Protein AF-A0A919JRK1-F1 (afdb_monomer_lite)

Radius of gyration: 23.53 Å; chains: 1; bounding box: 60×39×66 Å

Structure (mmCIF, N/CA/C/O backbone):
data_AF-A0A919JRK1-F1
#
_entry.id   AF-A0A919JRK1-F1
#
loop_
_atom_site.group_PDB
_atom_site.id
_atom_site.type_symbol
_atom_site.label_atom_id
_atom_site.label_alt_id
_atom_site.label_comp_id
_atom_site.label_asym_id
_atom_site.label_entity_id
_atom_site.label_seq_id
_atom_site.pdbx_PDB_ins_code
_atom_site.Cartn_x
_atom_site.Cartn_y
_atom_site.Cartn_z
_atom_site.occupancy
_atom_site.B_iso_or_equiv
_atom_site.auth_seq_id
_atom_site.auth_comp_id
_atom_site.auth_asym_id
_atom_site.auth_atom_id
_atom_site.pdbx_PDB_model_num
ATOM 1 N N . MET A 1 1 ? -5.609 -8.665 28.225 1.00 32.38 1 MET A N 1
ATOM 2 C CA . MET A 1 1 ? -6.351 -8.400 26.974 1.00 32.38 1 MET A CA 1
ATOM 3 C C . MET A 1 1 ? -6.423 -6.902 26.777 1.00 32.38 1 MET A C 1
ATOM 5 O O . MET A 1 1 ? -7.024 -6.210 27.587 1.00 32.38 1 MET A O 1
ATOM 9 N N . THR A 1 2 ? -5.706 -6.388 25.789 1.00 46.66 2 THR A N 1
ATOM 10 C CA . THR A 1 2 ? -5.562 -4.954 25.545 1.00 46.66 2 THR A CA 1
ATOM 11 C C . THR A 1 2 ? -6.782 -4.437 24.779 1.00 46.66 2 THR A C 1
ATOM 13 O O . THR A 1 2 ? -6.995 -4.791 23.625 1.00 46.66 2 THR A O 1
ATOM 16 N N . LEU A 1 3 ? -7.596 -3.592 25.423 1.00 53.59 3 LEU A N 1
ATOM 17 C CA . LEU A 1 3 ? -8.677 -2.794 24.816 1.00 53.59 3 LEU A CA 1
ATOM 18 C C . LEU A 1 3 ? -8.093 -1.688 23.911 1.00 53.59 3 LEU A C 1
ATOM 20 O O . LEU A 1 3 ? -8.348 -0.501 24.095 1.00 53.59 3 LEU A O 1
ATOM 24 N N . ILE A 1 4 ? -7.241 -2.065 22.961 1.00 59.81 4 ILE A N 1
ATOM 25 C CA . ILE A 1 4 ? -6.559 -1.147 22.049 1.00 59.81 4 ILE A CA 1
ATOM 26 C C . ILE A 1 4 ? -7.052 -1.477 20.636 1.00 59.81 4 ILE A C 1
ATOM 28 O O . ILE A 1 4 ? -7.010 -2.629 20.209 1.00 59.81 4 ILE A O 1
ATOM 32 N N . GLY A 1 5 ? -7.579 -0.484 19.915 1.00 71.25 5 GLY A N 1
ATOM 33 C CA . GLY A 1 5 ? -8.061 -0.648 18.538 1.00 71.25 5 GLY A CA 1
ATOM 34 C C . GLY A 1 5 ? -9.578 -0.848 18.406 1.00 71.25 5 GLY A C 1
ATOM 35 O O . GLY A 1 5 ? -10.357 -0.094 18.983 1.00 71.25 5 GLY A O 1
ATOM 36 N N . VAL A 1 6 ? -10.009 -1.834 17.596 1.00 76.19 6 VAL A N 1
ATOM 37 C CA . VAL A 1 6 ? -11.436 -2.043 17.225 1.00 76.19 6 VAL A CA 1
ATOM 38 C C . VAL A 1 6 ? -12.357 -2.147 18.449 1.00 76.19 6 VAL A C 1
ATOM 40 O O . VAL A 1 6 ? -13.386 -1.473 18.445 1.00 76.19 6 VAL A O 1
ATOM 43 N N . PRO A 1 7 ? -12.020 -2.921 19.504 1.00 80.56 7 PRO A N 1
ATOM 44 C CA . PRO A 1 7 ? -12.919 -3.085 20.645 1.00 80.56 7 PRO A CA 1
ATOM 45 C C . PRO A 1 7 ? -13.215 -1.762 21.350 1.00 80.56 7 PRO A C 1
ATOM 47 O O . PRO A 1 7 ? -14.345 -1.522 21.754 1.00 80.56 7 PRO A O 1
ATOM 50 N N . LEU A 1 8 ? -12.221 -0.876 21.448 1.00 81.31 8 LEU A N 1
ATOM 51 C CA . LEU A 1 8 ? -12.391 0.436 22.062 1.00 81.31 8 LEU A CA 1
ATOM 52 C C . LEU A 1 8 ? -13.311 1.338 21.229 1.00 81.31 8 LEU A C 1
ATOM 54 O O . LEU A 1 8 ? -14.168 2.007 21.795 1.00 81.31 8 LEU A O 1
ATOM 58 N N . ILE A 1 9 ? -13.171 1.319 19.898 1.00 81.50 9 ILE A N 1
ATOM 59 C CA . ILE A 1 9 ? -14.056 2.068 18.990 1.00 81.50 9 ILE A CA 1
ATOM 60 C C . ILE A 1 9 ? -15.497 1.565 19.128 1.00 81.50 9 ILE A C 1
ATOM 62 O O . ILE A 1 9 ? -16.422 2.368 19.217 1.00 81.50 9 ILE A O 1
ATOM 66 N N . LEU A 1 10 ? -15.691 0.244 19.207 1.00 84.75 10 LEU A N 1
ATOM 67 C CA . LEU A 1 10 ? -17.012 -0.351 19.412 1.00 84.75 10 LEU A CA 1
ATOM 68 C C . LEU A 1 10 ? -17.613 0.040 20.767 1.00 84.75 10 LEU A C 1
ATOM 70 O O . LEU A 1 10 ? -18.782 0.413 20.821 1.00 84.75 10 LEU A O 1
ATOM 74 N N . VAL A 1 11 ? -16.823 0.007 21.845 1.00 87.19 11 VAL A N 1
ATOM 75 C CA . VAL A 1 11 ? -17.283 0.424 23.180 1.00 87.19 11 VAL A CA 1
ATOM 76 C C . VAL A 1 11 ? -17.618 1.916 23.207 1.00 87.19 11 VAL A C 1
ATOM 78 O O . VAL A 1 11 ? -18.670 2.281 23.725 1.00 87.19 11 VAL A O 1
ATOM 81 N N . ALA A 1 12 ? -16.782 2.778 22.621 1.00 85.12 12 ALA A N 1
ATOM 82 C CA . ALA A 1 12 ? -17.037 4.218 22.551 1.00 85.12 12 ALA A CA 1
ATOM 83 C C . ALA A 1 12 ? -18.296 4.533 21.723 1.00 85.12 12 ALA A C 1
ATOM 85 O O . ALA A 1 12 ? -19.155 5.303 22.161 1.00 85.12 12 ALA A O 1
ATOM 86 N N . GLY A 1 13 ? -18.469 3.868 20.577 1.00 83.06 13 GLY A N 1
ATOM 87 C CA . GLY A 1 13 ? -19.677 3.975 19.759 1.00 83.06 13 GLY A CA 1
ATOM 88 C C . GLY A 1 13 ? -20.931 3.508 20.506 1.00 83.06 13 GLY A C 1
ATOM 89 O O . GLY A 1 13 ? -21.932 4.224 20.545 1.00 83.06 13 GLY A O 1
ATOM 90 N N . ALA A 1 14 ? -20.868 2.355 21.178 1.00 89.25 14 ALA A N 1
ATOM 91 C CA . ALA A 1 14 ? -21.977 1.834 21.977 1.00 89.25 14 ALA A CA 1
ATOM 92 C C . ALA A 1 14 ? -22.330 2.757 23.157 1.00 89.25 14 ALA A C 1
ATOM 94 O O . ALA A 1 14 ? -23.510 3.015 23.409 1.00 89.25 14 ALA A O 1
ATOM 95 N N . ALA A 1 15 ? -21.326 3.306 23.848 1.00 87.62 15 ALA A N 1
ATOM 96 C CA . ALA A 1 15 ? -21.527 4.288 24.909 1.00 87.62 15 ALA A CA 1
ATOM 97 C C . ALA A 1 15 ? -22.213 5.556 24.376 1.00 87.62 15 ALA A C 1
ATOM 99 O O . ALA A 1 15 ? -23.170 6.032 24.985 1.00 87.62 15 ALA A O 1
ATOM 100 N N . THR A 1 16 ? -21.797 6.044 23.204 1.00 85.38 16 THR A N 1
ATOM 101 C CA . THR A 1 16 ? -22.407 7.206 22.536 1.00 85.38 16 THR A CA 1
ATOM 102 C C . THR A 1 16 ? -23.890 6.960 22.243 1.00 85.38 16 THR A C 1
ATOM 104 O O . THR A 1 16 ? -24.742 7.760 22.634 1.00 85.38 16 THR A O 1
ATOM 107 N N . LEU A 1 17 ? -24.223 5.816 21.632 1.00 87.50 17 LEU A N 1
ATOM 108 C CA . LEU A 1 17 ? -25.612 5.435 21.345 1.00 87.50 17 LEU A CA 1
ATOM 109 C C . LEU A 1 17 ? -26.447 5.284 22.623 1.00 87.50 17 LEU A C 1
ATOM 111 O O . LEU A 1 17 ? -27.601 5.713 22.666 1.00 87.50 17 LEU A O 1
ATOM 115 N N . THR A 1 18 ? -25.855 4.729 23.683 1.00 89.44 18 THR A N 1
ATOM 116 C CA . THR A 1 18 ? -26.520 4.570 24.984 1.00 89.44 18 THR A CA 1
ATOM 117 C C . THR A 1 18 ? -26.840 5.926 25.614 1.00 89.44 18 THR A C 1
ATOM 119 O O . THR A 1 18 ? -27.962 6.131 26.079 1.00 89.44 18 THR A O 1
ATOM 122 N N . VAL A 1 19 ? -25.900 6.880 25.587 1.00 88.75 19 VAL A N 1
ATOM 123 C CA . VAL A 1 19 ? -26.113 8.247 26.098 1.00 88.75 19 VAL A CA 1
ATOM 124 C C . VAL A 1 19 ? -27.228 8.953 25.326 1.00 88.75 19 VAL A C 1
ATOM 126 O O . VAL A 1 19 ? -28.114 9.532 25.953 1.00 88.75 19 VAL A O 1
ATOM 129 N N . ILE A 1 20 ? -27.248 8.845 23.993 1.00 85.31 20 ILE A N 1
ATOM 130 C CA . ILE A 1 20 ? -28.315 9.407 23.146 1.00 85.31 20 ILE A CA 1
ATOM 131 C C . ILE A 1 20 ? -29.677 8.788 23.499 1.00 85.31 20 ILE A C 1
ATOM 133 O O . ILE A 1 20 ? -30.658 9.512 23.691 1.00 85.31 20 ILE A O 1
ATOM 137 N N . GLY A 1 21 ? -29.737 7.461 23.645 1.00 87.81 21 GLY A N 1
ATOM 138 C CA . GLY A 1 21 ? -30.957 6.747 24.025 1.00 87.81 21 GLY A CA 1
ATOM 139 C C . GLY A 1 21 ? -31.487 7.164 25.401 1.00 87.81 21 GLY A C 1
ATOM 140 O O . GLY A 1 21 ? -32.679 7.444 25.550 1.00 87.81 21 GLY A O 1
ATOM 141 N N . LEU A 1 22 ? -30.605 7.281 26.399 1.00 87.38 22 LEU A N 1
ATOM 142 C CA . LEU A 1 22 ? -30.956 7.738 27.749 1.00 87.38 22 LEU A CA 1
ATOM 143 C C . LEU A 1 22 ? -31.428 9.198 27.761 1.00 87.38 22 LEU A C 1
ATOM 145 O O . LEU A 1 22 ? -32.382 9.535 28.470 1.00 87.38 22 LEU A O 1
ATOM 149 N N . LEU A 1 23 ? -30.813 10.063 26.952 1.00 86.44 23 LEU A N 1
ATOM 150 C CA . LEU A 1 23 ? -31.257 11.443 26.746 1.00 86.44 23 LEU A CA 1
ATOM 151 C C . LEU A 1 23 ? -32.681 11.490 26.186 1.00 86.44 23 LEU A C 1
ATOM 153 O O . LEU A 1 23 ? -33.533 12.169 26.759 1.00 86.44 23 LEU A O 1
ATOM 157 N N . GLY A 1 24 ? -32.960 10.723 25.128 1.00 86.06 24 GLY A N 1
ATOM 158 C CA . GLY A 1 24 ? -34.293 10.641 24.527 1.00 86.06 24 GLY A CA 1
ATOM 159 C C . GLY A 1 24 ? -35.343 10.074 25.487 1.00 86.06 24 GLY A C 1
ATOM 160 O O . GLY A 1 24 ? -36.434 10.626 25.627 1.00 86.06 24 GLY A O 1
ATOM 161 N N . TRP A 1 25 ? -35.008 9.014 26.223 1.00 88.12 25 TRP A N 1
ATOM 162 C CA . TRP A 1 25 ? -35.918 8.414 27.201 1.00 88.12 25 TRP A CA 1
ATOM 163 C C . TRP A 1 25 ? -36.204 9.342 28.391 1.00 88.12 25 TRP A C 1
ATOM 165 O O . TRP A 1 25 ? -37.361 9.527 28.783 1.00 88.12 25 TRP A O 1
ATOM 175 N N . SER A 1 26 ? -35.168 9.979 28.947 1.00 84.50 26 SER A N 1
ATOM 176 C CA . SER A 1 26 ? -35.309 10.913 30.074 1.00 84.50 26 SER A CA 1
ATOM 177 C C . SER A 1 26 ? -36.105 12.166 29.697 1.00 84.50 26 SER A C 1
ATOM 179 O O . SER A 1 26 ? -36.822 12.720 30.540 1.00 84.50 26 SER A O 1
ATOM 181 N N . TRP A 1 27 ? -36.064 12.561 28.418 1.00 81.06 27 TRP A N 1
ATOM 182 C CA . TRP A 1 27 ? -36.868 13.648 27.861 1.00 81.06 27 TRP A CA 1
ATOM 183 C C . TRP A 1 27 ? -38.370 13.429 28.063 1.00 81.06 27 TRP A C 1
ATOM 185 O O . TRP A 1 27 ? -39.101 14.379 28.366 1.00 81.06 27 TRP A O 1
ATOM 195 N N . ASN A 1 28 ? -38.813 12.173 27.959 1.00 83.69 28 ASN A N 1
ATOM 196 C CA . ASN A 1 28 ? -40.222 11.801 28.047 1.00 83.69 28 ASN A CA 1
ATOM 197 C C . ASN A 1 28 ? -40.707 11.590 29.490 1.00 83.69 28 ASN A C 1
ATOM 199 O O . ASN A 1 28 ? -41.899 11.737 29.743 1.00 83.69 28 ASN A O 1
ATOM 203 N N . ARG A 1 29 ? -39.818 11.294 30.452 1.00 81.94 29 ARG A N 1
ATOM 204 C CA . ARG A 1 29 ? -40.213 10.931 31.834 1.00 81.94 29 ARG A CA 1
ATOM 205 C C . ARG A 1 29 ? -39.879 11.953 32.930 1.00 81.94 29 ARG A C 1
ATOM 207 O O . ARG A 1 29 ? -40.444 11.869 34.015 1.00 81.94 29 ARG A O 1
ATOM 214 N N . GLY A 1 30 ? -38.994 12.924 32.698 1.00 71.25 30 GLY A N 1
ATOM 215 C CA . GLY A 1 30 ? -38.561 13.859 33.751 1.00 71.25 30 GLY A CA 1
ATOM 216 C C . GLY A 1 30 ? -39.490 15.064 33.969 1.00 71.25 30 GLY A C 1
ATOM 217 O O . GLY A 1 30 ? -39.929 15.690 33.006 1.00 71.25 30 GLY A O 1
ATOM 218 N N . GLY A 1 31 ? -39.737 15.465 35.223 1.00 74.88 31 GLY A N 1
ATOM 219 C CA . GLY A 1 31 ? -40.432 16.720 35.568 1.00 74.88 31 GLY A CA 1
ATOM 220 C C . GLY A 1 31 ? -39.596 17.982 35.277 1.00 74.88 31 GLY A C 1
ATOM 221 O O . GLY A 1 31 ? -38.365 17.938 35.330 1.00 74.88 31 GLY A O 1
ATOM 222 N N . ARG A 1 32 ? -40.253 19.122 34.983 1.00 75.56 32 ARG A N 1
ATOM 223 C CA . ARG A 1 32 ? -39.641 20.386 34.484 1.00 75.56 32 ARG A CA 1
ATOM 224 C C . ARG A 1 32 ? -38.343 20.816 35.192 1.00 75.56 32 ARG A C 1
ATOM 226 O O . ARG A 1 32 ? -37.431 21.276 34.517 1.00 75.56 32 ARG A O 1
ATOM 233 N N . ARG A 1 33 ? -38.235 20.647 36.517 1.00 75.38 33 ARG A N 1
ATOM 234 C CA . ARG A 1 33 ? -37.092 21.139 37.316 1.00 75.38 33 ARG A CA 1
ATOM 235 C C . ARG A 1 33 ? -35.797 20.331 37.163 1.00 75.38 33 ARG A C 1
ATOM 237 O O . ARG A 1 33 ? -34.729 20.920 37.235 1.00 75.38 33 ARG A O 1
ATOM 244 N N . ARG A 1 34 ? -35.856 19.015 36.916 1.00 73.06 34 ARG A N 1
ATOM 245 C CA . ARG A 1 34 ? -34.638 18.198 36.718 1.00 73.06 34 ARG A CA 1
ATOM 246 C C . ARG A 1 34 ? -34.116 18.232 35.278 1.00 73.06 34 ARG A C 1
ATOM 248 O O . ARG A 1 34 ? -32.980 17.849 35.056 1.00 73.06 34 ARG A O 1
ATOM 255 N N . ARG A 1 35 ? -34.916 18.722 34.319 1.00 75.81 35 ARG A N 1
ATOM 256 C CA . ARG A 1 35 ? -34.618 18.647 32.877 1.00 75.81 35 ARG A CA 1
ATOM 257 C C . ARG A 1 35 ? -33.411 19.470 32.436 1.00 75.81 35 ARG A C 1
ATOM 259 O O . ARG A 1 35 ? -32.674 19.013 31.572 1.00 75.81 35 ARG A O 1
ATOM 266 N N . LEU A 1 36 ? -33.239 20.681 32.964 1.00 82.69 36 LEU A N 1
ATOM 267 C CA . LEU A 1 36 ? -32.201 21.606 32.492 1.00 82.69 36 LEU A CA 1
ATOM 268 C C . LEU A 1 36 ? -30.774 21.074 32.717 1.00 82.69 36 LEU A C 1
ATOM 270 O O . LEU A 1 36 ? -30.063 20.923 31.724 1.00 82.69 36 LEU A O 1
ATOM 274 N N . PRO A 1 37 ? -30.356 20.710 33.947 1.00 83.94 37 PRO A N 1
ATOM 275 C CA . PRO A 1 37 ? -28.990 20.239 34.170 1.00 83.94 37 PRO A CA 1
ATOM 276 C C . PRO A 1 37 ? -28.704 18.913 33.453 1.00 83.94 37 PRO A C 1
ATOM 278 O O . PRO A 1 37 ? -27.655 18.776 32.832 1.00 83.94 37 PRO A O 1
ATOM 281 N N . THR A 1 38 ? -29.649 17.962 33.440 1.00 82.69 38 THR A N 1
ATOM 282 C CA . THR A 1 38 ? -29.459 16.676 32.741 1.00 82.69 38 THR A CA 1
ATOM 283 C C . THR A 1 38 ? -29.306 16.834 31.231 1.00 82.69 38 THR A C 1
ATOM 285 O O . THR A 1 38 ? -28.589 16.054 30.613 1.00 82.69 38 THR A O 1
ATOM 288 N N . ARG A 1 39 ? -29.957 17.837 30.626 1.00 83.44 39 ARG A N 1
ATOM 289 C CA . ARG A 1 39 ? -29.830 18.106 29.186 1.00 83.44 39 ARG A CA 1
ATOM 290 C C . ARG A 1 39 ? -28.444 18.610 28.837 1.00 83.44 39 ARG A C 1
ATOM 292 O O . ARG A 1 39 ? -27.819 18.052 27.948 1.00 83.44 39 ARG A O 1
ATOM 299 N N . VAL A 1 40 ? -27.978 19.634 29.550 1.00 88.31 40 VAL A N 1
ATOM 300 C CA . VAL A 1 40 ? -26.654 20.219 29.309 1.00 88.31 40 VAL A CA 1
ATOM 301 C C . VAL A 1 40 ? -25.578 19.154 29.498 1.00 88.31 40 VAL A C 1
ATOM 303 O O . VAL A 1 40 ? -24.758 18.951 28.610 1.00 88.31 40 VAL A O 1
ATOM 306 N N . LEU A 1 41 ? -25.639 18.406 30.604 1.00 88.31 41 LEU A N 1
ATOM 307 C CA . LEU A 1 41 ? -24.641 17.380 30.904 1.00 88.31 41 LEU A CA 1
ATOM 308 C C . LEU A 1 41 ? -24.646 16.244 29.871 1.00 88.31 41 LEU A C 1
ATOM 310 O O . LEU A 1 41 ? -23.588 15.780 29.460 1.00 88.31 41 LEU A O 1
ATOM 314 N N . GLY A 1 42 ? -25.832 15.814 29.432 1.00 87.06 42 GLY A N 1
ATOM 315 C CA . GLY A 1 42 ? -25.962 14.771 28.420 1.00 87.06 42 GLY A CA 1
ATOM 316 C C . GLY A 1 42 ? -25.443 15.206 27.049 1.00 87.06 42 GLY A C 1
ATOM 317 O O . GLY A 1 42 ? -24.766 14.422 26.391 1.00 87.06 42 GLY A O 1
ATOM 318 N N . VAL A 1 43 ? -25.746 16.439 26.622 1.00 88.25 43 VAL A N 1
ATOM 319 C CA . VAL A 1 43 ? -25.252 16.983 25.345 1.00 88.25 43 VAL A CA 1
ATOM 320 C C . VAL A 1 43 ? -23.728 17.065 25.366 1.00 88.25 43 VAL A C 1
ATOM 322 O O . VAL A 1 43 ? -23.095 16.534 24.460 1.00 88.25 43 VAL A O 1
ATOM 325 N N . LEU A 1 44 ? -23.144 17.621 26.433 1.00 90.88 44 LEU A N 1
ATOM 326 C CA . LEU A 1 44 ? -21.688 17.709 26.586 1.00 90.88 44 LEU A CA 1
ATOM 327 C C . LEU A 1 44 ? -21.022 16.327 26.597 1.00 90.88 44 LEU A C 1
ATOM 329 O O . LEU A 1 44 ? -19.989 16.135 25.962 1.00 90.88 44 LEU A O 1
ATOM 333 N N . LEU A 1 45 ? -21.616 15.348 27.288 1.00 89.56 45 LEU A N 1
ATOM 334 C CA . LEU A 1 45 ? -21.094 13.981 27.310 1.00 89.56 45 LEU A CA 1
ATOM 335 C C . LEU A 1 45 ? -21.184 13.314 25.930 1.00 89.56 45 LEU A C 1
ATOM 337 O O . LEU A 1 45 ? -20.242 12.642 25.516 1.00 89.56 45 LEU A O 1
ATOM 341 N N . GLY A 1 46 ? -22.298 13.497 25.218 1.00 87.88 46 GLY A N 1
ATOM 342 C CA . GLY A 1 46 ? -22.474 12.976 23.863 1.00 87.88 46 GLY A CA 1
ATOM 343 C C . GLY A 1 46 ? -21.474 13.579 22.878 1.00 87.88 46 GLY A C 1
ATOM 344 O O . GLY A 1 46 ? -20.863 12.846 22.104 1.00 87.88 46 GLY A O 1
ATOM 345 N N . GLU A 1 47 ? -21.255 14.892 22.952 1.00 89.94 47 GLU A N 1
ATOM 346 C CA . GLU A 1 47 ? -20.264 15.600 22.139 1.00 89.94 47 GLU A CA 1
ATOM 347 C C . GLU A 1 47 ? -18.839 15.121 22.449 1.00 89.94 47 GLU A C 1
ATOM 349 O O . GLU A 1 47 ? -18.099 14.761 21.534 1.00 89.94 47 GLU A O 1
ATOM 354 N N . ALA A 1 48 ? -18.479 14.999 23.730 1.00 90.38 48 ALA A N 1
ATOM 355 C CA . ALA A 1 48 ? -17.175 14.484 24.143 1.00 90.38 48 ALA A CA 1
ATOM 356 C C . ALA A 1 48 ? -16.929 13.048 23.648 1.00 90.38 48 ALA A C 1
ATOM 358 O O . ALA A 1 48 ? -15.844 12.744 23.149 1.00 90.38 48 ALA A O 1
ATOM 359 N N . LEU A 1 49 ? -17.931 12.167 23.741 1.00 87.25 49 LEU A N 1
ATOM 360 C CA . LEU A 1 49 ? -17.836 10.791 23.244 1.00 87.25 49 LEU A CA 1
ATOM 361 C C . LEU A 1 49 ? -17.731 10.728 21.717 1.00 87.25 49 LEU A C 1
ATOM 363 O O . LEU A 1 49 ? -16.979 9.903 21.191 1.00 87.25 49 LEU A O 1
ATOM 367 N N . LEU A 1 50 ? -18.438 11.605 21.003 1.00 84.88 50 LEU A N 1
ATOM 368 C CA . LEU A 1 50 ? -18.350 11.700 19.549 1.00 84.88 50 LEU A CA 1
ATOM 369 C C . LEU A 1 50 ? -16.949 12.144 19.115 1.00 84.88 50 LEU A C 1
ATOM 371 O O . LEU A 1 50 ? -16.326 11.467 18.296 1.00 84.88 50 LEU A O 1
ATOM 375 N N . VAL A 1 51 ? -16.428 13.224 19.706 1.00 90.19 51 VAL A N 1
ATOM 376 C CA . VAL A 1 51 ? -15.070 13.722 19.436 1.00 90.19 51 VAL A CA 1
ATOM 377 C C . VAL A 1 51 ? -14.029 12.655 19.770 1.00 90.19 51 VAL A C 1
ATOM 379 O O . VAL A 1 51 ? -13.135 12.406 18.964 1.00 90.19 51 VAL A O 1
ATOM 382 N N . LEU A 1 52 ? -14.172 11.961 20.904 1.00 86.81 52 LEU A N 1
ATOM 383 C CA . LEU A 1 52 ? -13.294 10.851 21.276 1.00 86.81 52 LEU A CA 1
ATOM 384 C C . LEU A 1 52 ? -13.344 9.717 20.243 1.00 86.81 52 LEU A C 1
ATOM 386 O O . LEU A 1 52 ? -12.302 9.195 19.856 1.00 86.81 52 LEU A O 1
ATOM 390 N N . THR A 1 53 ? -14.535 9.342 19.775 1.00 84.81 53 THR A N 1
ATOM 391 C CA . THR A 1 53 ? -14.706 8.266 18.787 1.00 84.81 53 THR A CA 1
ATOM 392 C C . THR A 1 53 ? -14.065 8.640 17.452 1.00 84.81 53 THR A C 1
ATOM 394 O O . THR A 1 53 ? -13.311 7.842 16.896 1.00 84.81 53 THR A O 1
ATOM 397 N N . ILE A 1 54 ? -14.296 9.866 16.969 1.00 84.94 54 ILE A N 1
ATOM 398 C CA . ILE A 1 54 ? -13.663 10.391 15.750 1.00 84.94 54 ILE A CA 1
ATOM 399 C C . ILE A 1 54 ? -12.140 10.426 15.920 1.00 84.94 54 ILE A C 1
ATOM 401 O O . ILE A 1 54 ? -11.416 9.935 15.056 1.00 84.94 54 ILE A O 1
ATOM 405 N N . GLY A 1 55 ? -11.654 10.922 17.059 1.00 84.25 55 GLY A N 1
ATOM 406 C CA . GLY A 1 55 ? -10.231 10.958 17.386 1.00 84.25 55 GLY A CA 1
ATOM 407 C C . GLY A 1 55 ? -9.596 9.568 17.412 1.00 84.25 55 GLY A C 1
ATOM 408 O O . GLY A 1 55 ? -8.502 9.392 16.887 1.00 84.25 55 GLY A O 1
ATOM 409 N N . LEU A 1 56 ? -10.286 8.552 17.940 1.00 82.38 56 LEU A N 1
ATOM 410 C CA . LEU A 1 56 ? -9.812 7.164 17.927 1.00 82.38 56 LEU A CA 1
ATOM 411 C C . LEU A 1 56 ? -9.763 6.570 16.515 1.00 82.38 56 LEU A C 1
ATOM 413 O O . LEU A 1 56 ? -8.843 5.809 16.212 1.00 82.38 56 LEU A O 1
ATOM 417 N N . VAL A 1 57 ? -10.728 6.904 15.655 1.00 80.19 57 VAL A N 1
ATOM 418 C CA . VAL A 1 57 ? -10.728 6.475 14.248 1.00 80.19 57 VAL A CA 1
ATOM 419 C C . VAL A 1 57 ? -9.576 7.134 13.490 1.00 80.19 57 VAL A C 1
ATOM 421 O O . VAL A 1 57 ? -8.803 6.422 12.853 1.00 80.19 57 VAL A O 1
ATOM 424 N N . ALA A 1 58 ? -9.402 8.449 13.628 1.00 78.75 58 ALA A N 1
ATOM 425 C CA . ALA A 1 58 ? -8.296 9.180 13.012 1.00 78.75 58 ALA A CA 1
ATOM 426 C C . ALA A 1 58 ? -6.937 8.680 13.529 1.00 78.75 58 ALA A C 1
ATOM 428 O O . ALA A 1 58 ? -6.058 8.341 12.744 1.00 78.75 58 ALA A O 1
ATOM 429 N N . ASN A 1 59 ? -6.787 8.513 14.848 1.00 77.44 59 ASN A N 1
ATOM 430 C CA . ASN A 1 59 ? -5.570 7.966 15.452 1.00 77.44 59 ASN A CA 1
ATOM 431 C C . ASN A 1 59 ? -5.258 6.550 14.958 1.00 77.44 59 ASN A C 1
ATOM 433 O O . ASN A 1 59 ? -4.100 6.170 14.860 1.00 77.44 59 ASN A O 1
ATOM 437 N N . ARG A 1 60 ? -6.278 5.747 14.649 1.00 77.19 60 ARG A N 1
ATOM 438 C CA . ARG A 1 60 ? -6.079 4.414 14.074 1.00 77.19 60 ARG A CA 1
ATOM 439 C C . ARG A 1 60 ? -5.612 4.482 12.619 1.00 77.19 60 ARG A C 1
ATOM 441 O O . ARG A 1 60 ? -4.830 3.631 12.210 1.00 77.19 60 ARG A O 1
ATOM 448 N N . GLN A 1 61 ? -6.136 5.428 11.847 1.00 68.88 61 GLN A N 1
ATOM 449 C CA . GLN A 1 61 ? -5.765 5.607 10.443 1.00 68.88 61 GLN A CA 1
ATOM 450 C C . GLN A 1 61 ? -4.334 6.136 10.307 1.00 68.88 61 GLN A C 1
ATOM 452 O O . GLN A 1 61 ? -3.592 5.650 9.462 1.00 68.88 61 GLN A O 1
ATOM 457 N N . GLU A 1 62 ? -3.946 7.053 11.191 1.00 66.94 62 GLU A N 1
ATOM 458 C CA . GLU A 1 62 ? -2.677 7.785 11.114 1.00 66.94 62 GLU A CA 1
ATOM 459 C C . GLU A 1 62 ? -1.602 7.281 12.100 1.00 66.94 62 GLU A C 1
ATOM 461 O O . GLU A 1 62 ? -0.450 7.697 12.036 1.00 66.94 62 GLU A O 1
ATOM 466 N N . LEU A 1 63 ? -1.959 6.397 13.041 1.00 68.25 63 LEU A N 1
ATOM 467 C CA . LEU A 1 63 ? -1.088 5.872 14.108 1.00 68.25 63 LEU A CA 1
ATOM 468 C C . LEU A 1 63 ? -0.347 6.945 14.941 1.00 68.25 63 LEU A C 1
ATOM 470 O O . LEU A 1 63 ? 0.717 6.654 15.488 1.00 68.25 63 LEU A O 1
ATOM 474 N N . PHE A 1 64 ? -0.908 8.155 15.101 1.00 65.38 64 PHE A N 1
ATOM 475 C CA . PHE A 1 64 ? -0.269 9.259 15.845 1.00 65.38 64 PHE A CA 1
ATOM 476 C C . PHE A 1 64 ? 0.179 8.862 17.259 1.00 65.38 64 PHE A C 1
ATOM 478 O O . PHE A 1 64 ? 1.260 9.234 17.714 1.00 65.38 64 PHE A O 1
ATOM 485 N N . TYR A 1 65 ? -0.652 8.083 17.949 1.00 69.81 65 TYR A N 1
ATOM 486 C CA . TYR A 1 65 ? -0.409 7.582 19.294 1.00 69.81 65 TYR A CA 1
ATOM 487 C C . TYR A 1 65 ? -0.582 6.062 19.301 1.00 69.81 65 TYR A C 1
ATOM 489 O O . TYR A 1 65 ? -1.696 5.564 19.511 1.00 69.81 65 TYR A O 1
ATOM 497 N N . PRO A 1 66 ? 0.514 5.303 19.110 1.00 60.34 66 PRO A N 1
ATOM 498 C CA . PRO A 1 66 ? 0.491 3.843 19.169 1.00 60.34 66 PRO A CA 1
ATOM 499 C C . PRO A 1 66 ? 0.064 3.317 20.548 1.00 60.34 66 PRO A C 1
ATOM 501 O O . PRO A 1 66 ? -0.411 2.189 20.669 1.00 60.34 66 PRO A O 1
ATOM 504 N N . SER A 1 67 ? 0.230 4.129 21.601 1.00 68.56 67 SER A N 1
ATOM 505 C CA . SER A 1 67 ? -0.135 3.789 22.975 1.00 68.56 67 SER A CA 1
ATOM 506 C C . SER A 1 67 ? -0.656 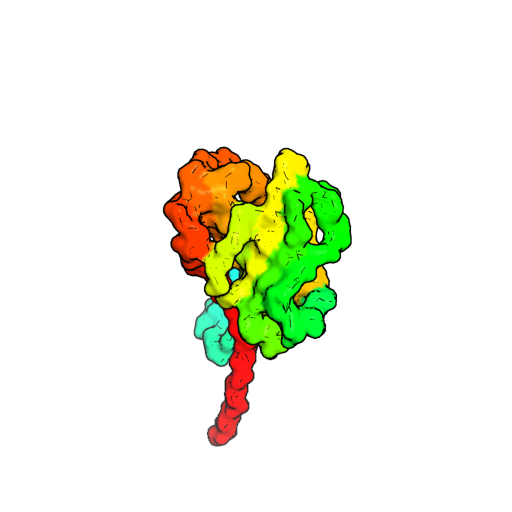4.999 23.764 1.00 68.56 67 SER A C 1
ATOM 508 O O . SER A 1 67 ? -0.286 6.146 23.517 1.00 68.56 67 SER A O 1
ATOM 510 N N . TRP A 1 68 ? -1.473 4.736 24.790 1.00 64.38 68 TRP A N 1
ATOM 511 C CA . TRP A 1 68 ? -1.913 5.751 25.760 1.00 64.38 68 TRP A CA 1
ATOM 512 C C . TRP A 1 68 ? -0.753 6.373 26.550 1.00 64.38 68 TRP A C 1
ATOM 514 O O . TRP A 1 68 ? -0.858 7.496 27.030 1.00 64.38 68 TRP A O 1
ATOM 524 N N . GLN A 1 69 ? 0.366 5.656 26.676 1.00 62.09 69 GLN A N 1
ATOM 525 C CA . GLN A 1 69 ? 1.577 6.154 27.332 1.00 62.09 69 GLN A CA 1
ATOM 526 C C . GLN A 1 69 ? 2.242 7.258 26.503 1.00 62.09 69 GLN A C 1
ATOM 528 O O . GLN A 1 69 ? 2.685 8.254 27.076 1.00 62.09 69 GLN A O 1
ATOM 533 N N . ALA A 1 70 ? 2.227 7.123 25.170 1.00 63.34 70 ALA A N 1
ATOM 534 C CA . ALA A 1 70 ? 2.674 8.173 24.258 1.00 63.34 70 ALA A CA 1
ATOM 535 C C . ALA A 1 70 ? 1.801 9.431 24.387 1.00 63.34 70 ALA A C 1
ATOM 537 O O . ALA A 1 70 ? 2.329 10.538 24.448 1.00 63.34 70 ALA A O 1
ATOM 538 N N . LEU A 1 71 ? 0.479 9.265 24.525 1.00 69.00 71 LEU A N 1
ATOM 539 C CA . LEU A 1 71 ? -0.439 10.383 24.772 1.00 69.00 71 LEU A CA 1
ATOM 540 C C . LEU A 1 71 ? -0.186 11.058 26.134 1.00 69.00 71 LEU A C 1
ATOM 542 O O . LEU A 1 71 ? -0.283 12.274 26.251 1.00 69.00 71 LEU A O 1
ATOM 546 N N . ALA A 1 72 ? 0.180 10.286 27.160 1.00 76.00 72 ALA A N 1
ATOM 547 C CA . ALA A 1 72 ? 0.473 10.792 28.503 1.00 76.00 72 ALA A CA 1
ATOM 548 C C . ALA A 1 72 ? 1.855 11.468 28.638 1.00 76.00 72 ALA A C 1
ATOM 550 O O . ALA A 1 72 ? 2.291 11.732 29.760 1.00 76.00 72 ALA A O 1
ATOM 551 N N . GLY A 1 73 ? 2.577 11.691 27.532 1.00 61.78 73 GLY A N 1
ATOM 552 C CA . GLY A 1 73 ? 3.915 12.292 27.538 1.00 61.78 73 GLY A CA 1
ATOM 553 C C . GLY A 1 73 ? 4.994 11.415 28.181 1.00 61.78 73 GLY A C 1
ATOM 554 O O . GLY A 1 73 ? 6.126 11.857 28.358 1.00 61.78 73 GLY A O 1
ATOM 555 N N . ARG A 1 74 ? 4.675 10.158 28.518 1.00 59.31 74 ARG A N 1
ATOM 556 C CA . ARG A 1 74 ? 5.635 9.174 29.032 1.00 59.31 74 ARG A CA 1
ATOM 557 C C . ARG A 1 74 ? 6.268 8.462 27.845 1.00 59.31 74 ARG A C 1
ATOM 559 O O . ARG A 1 74 ? 6.026 7.285 27.597 1.00 59.31 74 ARG A O 1
ATOM 566 N N . THR A 1 75 ? 7.060 9.209 27.085 1.00 52.19 75 THR A N 1
ATOM 567 C CA . THR A 1 75 ? 7.824 8.714 25.929 1.00 52.19 75 THR A CA 1
ATOM 568 C C . THR A 1 75 ? 9.056 7.898 26.327 1.00 52.19 75 THR A C 1
ATOM 570 O O . THR A 1 75 ? 9.787 7.430 25.459 1.00 52.19 75 THR A O 1
ATOM 573 N N . SER A 1 76 ? 9.258 7.639 27.623 1.00 44.75 76 SER A N 1
ATOM 574 C CA . SER A 1 76 ? 10.347 6.815 28.164 1.00 44.75 76 SER A CA 1
ATOM 575 C C . SER A 1 76 ? 10.268 5.338 27.773 1.00 44.75 76 SER A C 1
ATOM 577 O O . SER A 1 76 ? 11.056 4.538 28.257 1.00 44.75 76 SER A O 1
ATOM 579 N N . THR A 1 77 ? 9.321 4.930 26.935 1.00 44.00 77 THR A N 1
ATOM 580 C CA . THR A 1 77 ? 9.268 3.577 26.388 1.00 44.00 77 THR A CA 1
ATOM 581 C C . THR A 1 77 ? 8.955 3.712 24.912 1.00 44.00 77 THR A C 1
ATOM 583 O O . THR A 1 77 ? 7.821 3.987 24.522 1.00 44.00 77 THR A O 1
ATOM 586 N N . THR A 1 78 ? 10.004 3.604 24.098 1.00 48.69 78 THR A N 1
ATOM 587 C CA . THR A 1 78 ? 9.946 3.541 22.638 1.00 48.69 78 THR A CA 1
ATOM 588 C C . THR A 1 78 ? 8.786 2.629 22.265 1.00 48.69 78 THR A C 1
ATOM 590 O O . THR A 1 78 ? 8.766 1.485 22.719 1.00 48.69 78 THR A O 1
ATOM 593 N N . ALA A 1 79 ? 7.791 3.145 21.536 1.00 48.53 79 ALA A N 1
ATOM 594 C CA . ALA A 1 79 ? 6.643 2.364 21.096 1.00 48.53 79 ALA A CA 1
ATOM 595 C C . ALA A 1 79 ? 7.176 1.156 20.325 1.00 48.53 79 ALA A C 1
ATOM 597 O O . ALA A 1 79 ? 7.605 1.267 19.180 1.00 48.53 79 ALA A O 1
ATOM 598 N N . GLY A 1 80 ? 7.258 0.027 21.019 1.00 51.78 80 GLY A N 1
ATOM 599 C CA . GLY A 1 80 ? 7.888 -1.154 20.488 1.00 51.78 80 GLY A CA 1
ATOM 600 C C . GLY A 1 80 ? 7.071 -1.654 19.322 1.00 51.78 80 GLY A C 1
ATOM 601 O O . GLY A 1 80 ? 5.889 -1.949 19.497 1.00 51.78 80 GLY A O 1
ATOM 602 N N . SER A 1 81 ? 7.676 -1.744 18.140 1.00 59.47 81 SER A N 1
ATOM 603 C CA . SER A 1 81 ? 7.035 -2.482 17.063 1.00 59.47 81 SER A CA 1
ATOM 604 C C . SER A 1 81 ? 6.825 -3.917 17.532 1.00 59.47 81 SER A C 1
ATOM 606 O O . SER A 1 81 ? 7.751 -4.599 17.979 1.00 59.47 81 SER A O 1
ATOM 608 N N . VAL A 1 82 ? 5.565 -4.348 17.511 1.00 65.94 82 VAL A N 1
ATOM 609 C CA . VAL A 1 82 ? 5.223 -5.740 17.783 1.00 65.94 82 VAL A CA 1
ATOM 610 C C . VAL A 1 82 ? 5.866 -6.570 16.673 1.00 65.94 82 VAL A C 1
ATOM 612 O O . VAL A 1 82 ? 5.693 -6.211 15.504 1.00 65.94 82 VAL A O 1
ATOM 615 N N . PRO A 1 83 ? 6.600 -7.648 17.006 1.00 76.75 83 PRO A N 1
ATOM 616 C CA . PRO A 1 83 ? 7.163 -8.534 16.004 1.00 76.75 83 PRO A CA 1
ATOM 617 C C . PRO A 1 83 ? 6.085 -8.968 15.012 1.00 76.75 83 PRO A C 1
ATOM 619 O O . PRO A 1 83 ? 5.027 -9.465 15.407 1.00 76.75 83 PRO A O 1
ATOM 622 N N . VAL A 1 84 ? 6.344 -8.754 13.727 1.00 86.31 84 VAL A N 1
ATOM 623 C CA . VAL A 1 84 ? 5.428 -9.147 12.657 1.00 86.31 84 VAL A CA 1
ATOM 624 C C . VAL A 1 84 ? 5.747 -10.582 12.265 1.00 86.31 84 VAL A C 1
ATOM 626 O O . VAL A 1 84 ? 6.914 -10.937 12.084 1.00 86.31 84 VAL A O 1
ATOM 629 N N . ALA A 1 85 ? 4.707 -11.410 12.159 1.00 88.56 85 ALA A N 1
ATOM 630 C CA . ALA A 1 85 ? 4.841 -12.792 11.715 1.00 88.56 85 ALA A CA 1
ATOM 631 C C . ALA A 1 85 ? 5.538 -12.856 10.348 1.00 88.56 85 ALA A C 1
ATOM 633 O O . ALA A 1 85 ? 5.318 -11.997 9.493 1.00 88.56 85 ALA A O 1
ATOM 634 N N . ALA A 1 86 ? 6.382 -13.869 10.158 1.00 91.56 86 ALA A N 1
ATOM 635 C CA . ALA A 1 86 ? 7.112 -14.036 8.911 1.00 91.56 86 ALA A CA 1
ATOM 636 C C . ALA A 1 86 ? 6.154 -14.282 7.734 1.00 91.56 86 ALA A C 1
ATOM 638 O O . ALA A 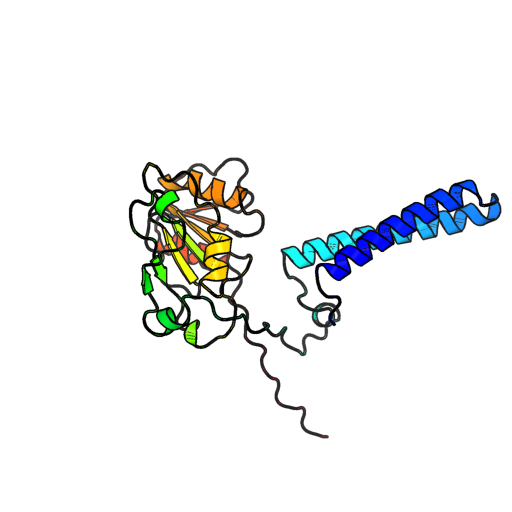1 86 ? 5.214 -15.076 7.842 1.00 91.56 86 ALA A O 1
ATOM 639 N N . GLY A 1 87 ? 6.412 -13.607 6.615 1.00 93.62 87 GLY A N 1
ATOM 640 C CA . GLY A 1 87 ? 5.696 -13.800 5.356 1.00 93.62 87 GLY A CA 1
ATOM 641 C C . GLY A 1 87 ? 6.163 -15.052 4.609 1.00 93.62 87 GLY A C 1
ATOM 642 O O . GLY A 1 87 ? 7.239 -15.596 4.878 1.00 93.62 87 GLY A O 1
ATOM 643 N N . ARG A 1 88 ? 5.374 -15.506 3.624 1.00 96.62 88 ARG A N 1
ATOM 644 C CA . ARG A 1 88 ? 5.704 -16.699 2.813 1.00 96.62 88 ARG A CA 1
ATOM 645 C C . ARG A 1 88 ? 7.052 -16.594 2.090 1.00 96.62 88 ARG A C 1
ATOM 647 O O . ARG A 1 88 ? 7.690 -17.620 1.860 1.00 96.62 88 ARG A O 1
ATOM 654 N N . LEU A 1 89 ? 7.492 -15.383 1.746 1.00 96.56 89 LEU A N 1
ATOM 655 C CA . LEU A 1 89 ? 8.738 -15.163 1.010 1.00 96.56 89 LEU A CA 1
ATOM 656 C C . LEU A 1 89 ? 9.949 -14.895 1.906 1.00 96.56 89 LEU A C 1
ATOM 658 O O . LEU A 1 89 ? 11.068 -14.901 1.394 1.00 96.56 89 LEU A O 1
ATOM 662 N N . ASP A 1 90 ? 9.787 -14.712 3.216 1.00 96.00 90 ASP A N 1
ATOM 663 C CA . ASP A 1 90 ? 10.873 -14.237 4.086 1.00 96.00 90 ASP A CA 1
ATOM 664 C C . ASP A 1 90 ? 12.111 -15.145 4.054 1.00 96.00 90 ASP A C 1
ATOM 666 O O . ASP A 1 90 ? 13.236 -14.663 3.922 1.00 96.00 90 ASP A O 1
ATOM 670 N N . ALA A 1 91 ? 11.916 -16.467 4.077 1.00 95.56 91 ALA A N 1
ATOM 671 C CA . ALA A 1 91 ? 13.015 -17.434 4.013 1.00 95.56 91 ALA A CA 1
ATOM 672 C C . ALA A 1 91 ? 13.759 -17.423 2.661 1.00 95.56 91 ALA A C 1
ATOM 674 O O . ALA A 1 91 ? 14.944 -17.760 2.586 1.00 95.56 91 ALA A O 1
ATOM 675 N N . SER A 1 92 ? 13.072 -17.068 1.572 1.00 96.38 92 SER A N 1
ATOM 676 C CA . SER A 1 92 ? 13.697 -16.902 0.253 1.00 96.38 92 SER A CA 1
ATOM 677 C C . SER A 1 92 ? 14.407 -15.554 0.130 1.00 96.38 92 SER A C 1
ATOM 679 O O . SER A 1 92 ? 15.557 -15.519 -0.299 1.00 96.38 92 SER A O 1
ATOM 681 N N . LEU A 1 93 ? 13.790 -14.478 0.623 1.00 95.88 93 LEU A N 1
ATOM 682 C CA . LEU A 1 93 ? 14.323 -13.114 0.576 1.00 95.88 93 LEU A CA 1
ATOM 683 C C . LEU A 1 93 ? 15.562 -12.927 1.450 1.00 95.88 93 LEU A C 1
ATOM 685 O O . LEU A 1 93 ? 16.424 -12.116 1.129 1.00 95.88 93 LEU A O 1
ATOM 689 N N . ALA A 1 94 ? 15.705 -13.725 2.511 1.00 94.44 94 ALA A N 1
ATOM 690 C CA . ALA A 1 94 ? 16.938 -13.782 3.290 1.00 94.44 94 ALA A CA 1
ATOM 691 C C . ALA A 1 94 ? 18.151 -14.285 2.481 1.00 94.44 94 ALA A C 1
ATOM 693 O O . ALA A 1 94 ? 19.287 -13.994 2.846 1.00 94.44 94 ALA A O 1
ATOM 694 N N . ARG A 1 95 ? 17.922 -15.035 1.394 1.00 95.38 95 ARG A N 1
ATOM 695 C CA . ARG A 1 95 ? 18.970 -15.558 0.498 1.00 95.38 95 ARG A CA 1
ATOM 696 C C . ARG A 1 95 ? 19.076 -14.764 -0.802 1.00 95.38 95 ARG A C 1
ATOM 698 O O . ARG A 1 95 ? 20.176 -14.563 -1.307 1.00 95.38 95 ARG A O 1
ATOM 705 N N . HIS A 1 96 ? 17.939 -14.314 -1.325 1.00 96.00 96 HIS A N 1
ATOM 706 C CA . HIS A 1 96 ? 17.819 -13.589 -2.585 1.00 96.00 96 HIS A CA 1
ATOM 707 C C . HIS A 1 96 ? 17.003 -12.312 -2.351 1.00 96.00 96 HIS A C 1
ATOM 709 O O . HIS A 1 96 ? 15.780 -12.342 -2.483 1.00 96.00 96 HIS A O 1
ATOM 715 N N . PRO A 1 97 ? 17.654 -11.197 -1.967 1.00 94.62 97 PRO A N 1
ATOM 716 C CA . PRO A 1 97 ? 16.951 -9.974 -1.584 1.00 94.62 97 PRO A CA 1
ATOM 717 C C . PRO A 1 97 ? 16.249 -9.280 -2.756 1.00 94.62 97 PRO A C 1
ATOM 719 O O . PRO A 1 97 ? 15.377 -8.460 -2.511 1.00 94.62 97 PRO A O 1
ATOM 722 N N . ASP A 1 98 ? 16.608 -9.611 -3.998 1.00 95.19 98 ASP A N 1
ATOM 723 C CA . ASP A 1 98 ? 15.911 -9.240 -5.233 1.00 95.19 98 ASP A CA 1
ATOM 724 C C . ASP A 1 98 ? 15.533 -10.542 -5.945 1.00 95.19 98 ASP A C 1
ATOM 726 O O . ASP A 1 98 ? 16.413 -11.337 -6.300 1.00 95.19 98 ASP A O 1
ATOM 730 N N . GLN A 1 99 ? 14.234 -10.802 -6.094 1.00 95.81 99 GLN A N 1
ATOM 731 C CA . GLN A 1 99 ? 13.752 -12.005 -6.768 1.00 95.81 99 GLN A CA 1
ATOM 732 C C . GLN A 1 99 ? 12.408 -11.790 -7.480 1.00 95.81 99 GLN A C 1
ATOM 734 O O . GLN A 1 99 ? 11.610 -10.928 -7.089 1.00 95.81 99 GLN A O 1
ATOM 739 N N . PRO A 1 100 ? 12.105 -12.607 -8.507 1.00 96.62 100 PRO A N 1
ATOM 740 C CA . PRO A 1 100 ? 10.764 -12.687 -9.067 1.00 96.62 100 PRO A CA 1
ATOM 741 C C . PRO A 1 100 ? 9.736 -13.030 -7.986 1.00 96.62 100 PRO A C 1
ATOM 743 O O . PRO A 1 100 ? 9.951 -13.905 -7.147 1.00 96.62 100 PRO A O 1
ATOM 746 N N . TRP A 1 101 ? 8.597 -12.355 -8.036 1.00 96.69 101 TRP A N 1
ATOM 747 C CA . TRP A 1 101 ? 7.467 -12.579 -7.152 1.00 96.69 101 TRP A CA 1
ATOM 748 C C . TRP A 1 101 ? 6.283 -13.060 -7.979 1.00 96.69 101 TRP A C 1
ATOM 750 O O . TRP A 1 101 ? 5.901 -12.422 -8.952 1.00 96.69 101 TRP A O 1
ATOM 760 N N . GLN A 1 102 ? 5.692 -14.191 -7.602 1.00 94.50 102 GLN A N 1
ATOM 761 C CA . GLN A 1 102 ? 4.570 -14.782 -8.326 1.00 94.50 102 GLN A CA 1
ATOM 762 C C . GLN A 1 102 ? 3.409 -15.045 -7.361 1.00 94.50 102 GLN A C 1
ATOM 764 O O . GLN A 1 102 ? 3.215 -16.179 -6.918 1.00 94.50 102 GLN A O 1
ATOM 769 N N . PRO A 1 103 ? 2.637 -14.008 -6.992 1.00 93.50 103 PRO A N 1
ATOM 770 C CA . PRO A 1 103 ? 1.522 -14.195 -6.083 1.00 93.50 103 PRO A CA 1
ATOM 771 C C . PRO A 1 103 ? 0.402 -14.972 -6.774 1.00 93.50 103 PRO A C 1
ATOM 773 O O . PRO A 1 103 ? 0.228 -14.920 -8.000 1.00 93.50 103 PRO A O 1
ATOM 776 N N . ALA A 1 104 ? -0.393 -15.673 -5.968 1.00 91.25 104 ALA A N 1
ATOM 777 C CA . ALA A 1 104 ? -1.588 -16.352 -6.446 1.00 91.25 104 ALA A CA 1
ATOM 778 C C . ALA A 1 104 ? -2.520 -15.347 -7.146 1.00 91.25 104 ALA A C 1
ATOM 780 O O . ALA A 1 104 ? -2.824 -14.290 -6.599 1.00 91.25 104 ALA A O 1
ATOM 781 N N . GLY A 1 105 ? -2.951 -15.669 -8.367 1.00 88.00 105 GLY A N 1
ATOM 782 C CA . GLY A 1 105 ? -3.828 -14.801 -9.161 1.00 88.00 105 GLY A CA 1
ATOM 783 C C . GLY A 1 105 ? -3.123 -13.720 -9.991 1.00 88.00 105 GLY A C 1
ATOM 784 O O . GLY A 1 105 ? -3.797 -13.056 -10.772 1.00 88.00 105 GLY A O 1
ATOM 785 N N . SER A 1 106 ? -1.789 -13.585 -9.925 1.00 91.50 106 SER A N 1
ATOM 786 C CA . SER A 1 106 ? -1.036 -12.594 -10.729 1.00 91.50 106 SER A CA 1
ATOM 787 C C . SER A 1 106 ? -1.255 -12.697 -12.241 1.00 91.50 106 SER A C 1
ATOM 789 O O . SER A 1 106 ? -1.150 -11.696 -12.945 1.00 91.50 106 SER A O 1
ATOM 791 N N . ALA A 1 107 ? -1.604 -13.878 -12.756 1.00 91.94 107 ALA A N 1
ATOM 792 C CA . ALA A 1 107 ? -1.920 -14.067 -14.172 1.00 91.94 107 ALA A CA 1
ATOM 793 C C . ALA A 1 107 ? -3.109 -13.204 -14.646 1.00 91.94 107 ALA A C 1
ATOM 795 O O . ALA A 1 107 ? -3.125 -12.768 -15.797 1.00 91.94 107 ALA A O 1
ATOM 796 N N . ALA A 1 108 ? -4.071 -12.913 -13.762 1.00 95.00 108 ALA A N 1
ATOM 797 C CA . ALA A 1 108 ? -5.235 -12.082 -14.075 1.00 95.00 108 ALA A CA 1
ATOM 798 C C . ALA A 1 108 ? -4.895 -10.586 -14.210 1.00 95.00 108 ALA A C 1
ATOM 800 O O . ALA A 1 108 ? -5.686 -9.826 -14.751 1.00 95.00 108 ALA A O 1
ATOM 801 N N . TRP A 1 109 ? -3.717 -10.150 -13.754 1.00 96.25 109 TRP A N 1
ATOM 802 C CA . TRP A 1 109 ? -3.281 -8.752 -13.857 1.00 96.25 109 TRP A CA 1
ATOM 803 C C . TRP A 1 109 ? -2.775 -8.370 -15.254 1.00 96.25 109 TRP A C 1
ATOM 805 O O . TRP A 1 109 ? -2.535 -7.193 -15.533 1.00 96.25 109 TRP A O 1
ATOM 815 N N . HIS A 1 110 ? -2.564 -9.357 -16.133 1.00 96.88 110 HIS A N 1
ATOM 816 C CA . HIS A 1 110 ? -2.084 -9.149 -17.503 1.00 96.88 110 HIS A CA 1
ATOM 817 C C . HIS A 1 110 ? -0.801 -8.300 -17.602 1.00 96.88 110 HIS A C 1
ATOM 819 O O . HIS A 1 110 ? -0.656 -7.483 -18.516 1.00 96.88 110 HIS A O 1
ATOM 825 N N . LEU A 1 111 ? 0.126 -8.478 -16.654 1.00 97.12 111 LEU A N 1
ATOM 826 C CA . LEU A 1 111 ? 1.421 -7.796 -16.661 1.00 97.12 111 LEU A CA 1
ATOM 827 C C . LEU A 1 111 ? 2.242 -8.186 -17.901 1.00 97.12 111 LEU A C 1
ATOM 829 O O . LEU A 1 111 ? 2.189 -9.324 -18.365 1.00 97.12 111 LEU A O 1
ATOM 833 N N . ALA A 1 112 ? 3.023 -7.241 -18.421 1.00 97.00 112 ALA A N 1
ATOM 834 C CA . ALA A 1 112 ? 3.940 -7.462 -19.538 1.00 97.00 112 ALA A CA 1
ATOM 835 C C . ALA A 1 112 ? 5.183 -8.271 -19.137 1.00 97.00 112 ALA A C 1
ATOM 837 O O . ALA A 1 112 ? 5.798 -8.909 -19.988 1.00 97.00 112 ALA A O 1
ATOM 838 N N . ALA A 1 113 ? 5.550 -8.247 -17.856 1.00 96.06 113 ALA A N 1
ATOM 839 C CA . ALA A 1 113 ? 6.637 -9.039 -17.300 1.00 96.06 113 ALA A CA 1
ATOM 840 C C . ALA A 1 113 ? 6.259 -9.573 -15.908 1.00 96.06 113 ALA A C 1
ATOM 842 O O . ALA A 1 113 ? 5.377 -9.001 -15.255 1.00 96.06 113 ALA A O 1
ATOM 843 N N . PRO A 1 114 ? 6.914 -10.650 -15.434 1.00 95.56 114 PRO A N 1
ATOM 844 C CA . PRO A 1 114 ? 6.721 -11.142 -14.077 1.00 95.56 114 PRO A CA 1
ATOM 845 C C . PRO A 1 114 ? 6.977 -10.036 -13.040 1.00 95.56 114 PRO A C 1
ATOM 847 O O . PRO A 1 114 ? 7.942 -9.278 -13.194 1.00 95.56 114 PRO A O 1
ATOM 850 N N . PRO A 1 115 ? 6.152 -9.937 -11.983 1.00 97.12 115 PRO A N 1
ATOM 851 C CA . PRO A 1 115 ? 6.431 -9.006 -10.906 1.00 97.12 115 PRO A CA 1
ATOM 852 C C . PRO A 1 115 ? 7.723 -9.392 -10.177 1.00 97.12 115 PRO A C 1
ATOM 854 O O . PRO A 1 115 ? 8.122 -10.557 -10.155 1.00 97.12 115 PRO A O 1
ATOM 857 N N . ALA A 1 116 ? 8.393 -8.412 -9.581 1.00 97.12 116 ALA A N 1
ATOM 858 C CA . ALA A 1 116 ? 9.608 -8.630 -8.799 1.00 97.12 116 ALA A CA 1
ATOM 859 C C . ALA A 1 116 ? 9.540 -7.866 -7.479 1.00 97.12 116 ALA A C 1
ATOM 861 O O . ALA A 1 116 ? 8.897 -6.815 -7.401 1.00 97.12 116 ALA A O 1
ATOM 862 N N . VAL A 1 117 ? 10.203 -8.402 -6.458 1.00 97.25 117 VAL A N 1
ATOM 863 C CA . VAL A 1 117 ? 10.303 -7.786 -5.135 1.00 97.25 117 VAL A CA 1
ATOM 864 C C . VAL A 1 117 ? 11.770 -7.646 -4.763 1.00 97.25 117 VAL A C 1
ATOM 866 O O . VAL A 1 117 ? 12.519 -8.619 -4.848 1.00 97.25 117 VAL A O 1
ATOM 869 N N . THR A 1 118 ? 12.133 -6.455 -4.294 1.00 96.81 118 THR A N 1
ATOM 870 C CA . THR A 1 118 ? 13.419 -6.176 -3.657 1.00 96.81 118 THR A CA 1
ATOM 871 C C . THR A 1 118 ? 13.179 -5.781 -2.207 1.00 96.81 118 THR A C 1
ATOM 873 O O . THR A 1 118 ? 12.308 -4.959 -1.924 1.00 96.81 118 THR A O 1
ATOM 876 N N . VAL A 1 119 ? 13.938 -6.345 -1.272 1.00 96.50 119 VAL A N 1
ATOM 877 C CA . VAL A 1 119 ? 13.868 -5.981 0.149 1.00 96.50 119 VAL A CA 1
ATOM 878 C C . VAL A 1 119 ? 15.120 -5.235 0.606 1.00 96.50 119 VAL A C 1
ATOM 880 O O . VAL A 1 119 ? 16.212 -5.494 0.092 1.00 96.50 119 VAL A O 1
ATOM 883 N N . PRO A 1 120 ? 15.001 -4.334 1.597 1.00 95.38 120 PRO A N 1
ATOM 884 C CA . PRO A 1 120 ? 16.156 -3.623 2.120 1.00 95.38 120 PRO A CA 1
ATOM 885 C C . PRO A 1 120 ? 17.061 -4.571 2.913 1.00 95.38 120 PRO A C 1
ATOM 887 O O . PRO A 1 120 ? 16.616 -5.589 3.448 1.00 95.38 120 PRO A O 1
ATOM 890 N N . ALA A 1 121 ? 18.337 -4.209 3.063 1.00 94.25 121 ALA A N 1
ATOM 891 C CA . ALA A 1 121 ? 19.330 -5.034 3.764 1.00 94.25 121 ALA A CA 1
ATOM 892 C C . ALA A 1 121 ? 18.931 -5.371 5.215 1.00 94.25 121 ALA A C 1
ATOM 894 O O . ALA A 1 121 ? 19.301 -6.418 5.744 1.00 94.25 121 ALA A O 1
ATOM 895 N N . ALA A 1 122 ? 18.145 -4.502 5.856 1.00 92.31 122 ALA A N 1
ATOM 896 C CA . ALA A 1 122 ? 17.666 -4.701 7.218 1.00 92.31 122 ALA A CA 1
ATOM 897 C C . ALA A 1 122 ? 16.497 -5.702 7.326 1.00 92.31 122 ALA A C 1
ATOM 899 O O . ALA A 1 122 ? 16.196 -6.167 8.428 1.00 92.31 122 ALA A O 1
ATOM 900 N N . TYR A 1 123 ? 15.849 -6.052 6.210 1.00 94.12 123 TYR A N 1
ATOM 901 C CA . TYR A 1 123 ? 14.678 -6.927 6.169 1.00 94.12 123 TYR A CA 1
ATOM 902 C C . TYR A 1 123 ? 14.913 -8.298 6.821 1.00 94.12 123 TYR A C 1
ATOM 904 O O . TYR A 1 123 ? 14.185 -8.621 7.759 1.00 94.12 123 TYR A O 1
ATOM 912 N N . PRO A 1 124 ? 15.916 -9.113 6.439 1.00 94.00 124 PRO A N 1
ATOM 913 C CA . PRO A 1 124 ? 16.099 -10.438 7.043 1.00 94.00 124 PRO A CA 1
ATOM 914 C C . PRO A 1 124 ? 16.427 -10.394 8.542 1.00 94.00 124 PRO A C 1
ATOM 916 O O . PRO A 1 124 ? 16.148 -11.353 9.254 1.00 94.00 124 PRO A O 1
ATOM 919 N N . VAL A 1 125 ? 16.986 -9.282 9.028 1.00 92.88 125 VAL A N 1
ATOM 920 C CA . VAL A 1 125 ? 17.450 -9.142 10.416 1.00 92.88 125 VAL A CA 1
ATOM 921 C C . VAL A 1 125 ? 16.346 -8.618 11.337 1.00 92.88 125 VAL A C 1
ATOM 923 O O . VAL A 1 125 ? 16.289 -8.987 12.509 1.00 92.88 125 VAL A O 1
ATOM 926 N N . ARG A 1 126 ? 15.452 -7.757 10.834 1.00 90.12 126 ARG A N 1
ATOM 927 C CA . ARG A 1 126 ? 14.436 -7.085 11.658 1.00 90.12 126 ARG A CA 1
ATOM 928 C C . ARG A 1 126 ? 13.064 -7.748 11.499 1.00 90.12 126 ARG A C 1
ATOM 930 O O . ARG A 1 126 ? 12.512 -7.726 10.402 1.00 90.12 126 ARG A O 1
ATOM 937 N N . PRO A 1 127 ? 12.449 -8.264 12.579 1.00 91.44 127 PRO A N 1
ATOM 938 C CA . PRO A 1 127 ? 11.098 -8.825 12.554 1.00 91.44 127 PRO A CA 1
ATOM 939 C C . PRO A 1 127 ? 10.008 -7.742 12.592 1.00 91.44 127 PRO A C 1
ATOM 941 O O . PRO A 1 127 ? 9.068 -7.829 13.375 1.00 91.44 127 PRO A O 1
ATOM 944 N N . VAL A 1 128 ? 10.138 -6.703 11.768 1.00 90.75 128 VAL A N 1
ATOM 945 C CA . VAL A 1 128 ? 9.227 -5.546 11.733 1.00 90.75 128 VAL A CA 1
ATOM 946 C C . VAL A 1 128 ? 8.576 -5.416 10.360 1.00 90.75 128 VAL A C 1
ATOM 948 O O . VAL A 1 128 ? 9.072 -5.968 9.381 1.00 90.75 128 VAL A O 1
ATOM 951 N N . ALA A 1 129 ? 7.465 -4.683 10.288 1.00 92.19 129 ALA A N 1
ATOM 952 C CA . ALA A 1 1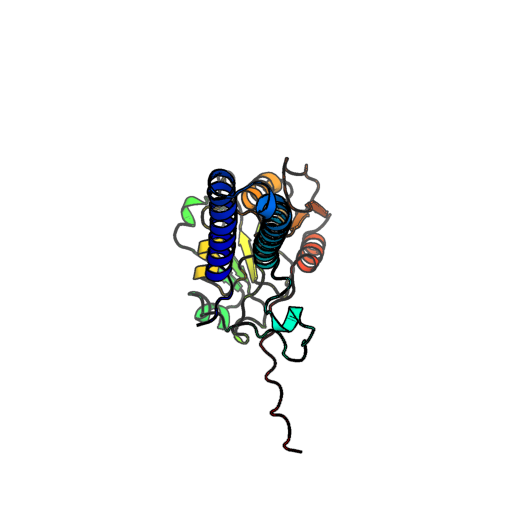29 ? 6.856 -4.316 9.016 1.00 92.19 129 ALA A CA 1
ATOM 953 C C . ALA A 1 129 ? 7.627 -3.173 8.343 1.00 92.19 129 ALA A C 1
ATOM 955 O O . ALA A 1 129 ? 8.034 -2.211 9.002 1.00 92.19 129 ALA A O 1
ATOM 956 N N . PHE A 1 130 ? 7.760 -3.262 7.024 1.00 93.81 130 PHE A N 1
ATOM 957 C CA . PHE A 1 130 ? 8.413 -2.270 6.180 1.00 93.81 130 PHE A CA 1
ATOM 958 C C . PHE A 1 130 ? 7.395 -1.557 5.282 1.00 93.81 130 PHE A C 1
ATOM 960 O O . PHE A 1 130 ? 6.462 -2.192 4.785 1.00 93.81 130 PHE A O 1
ATOM 967 N N . PRO A 1 131 ? 7.544 -0.247 5.049 1.00 95.25 131 PRO A N 1
ATOM 968 C CA . PRO A 1 131 ? 6.753 0.436 4.038 1.00 95.25 131 PRO A CA 1
ATOM 969 C C . PRO A 1 131 ? 7.087 -0.081 2.634 1.00 95.25 131 PRO A C 1
ATOM 971 O O . PRO A 1 131 ? 8.147 -0.673 2.402 1.00 95.25 131 PRO A O 1
ATOM 974 N N . VAL A 1 132 ? 6.159 0.136 1.701 1.00 96.94 132 VAL A N 1
ATOM 975 C CA . VAL A 1 132 ? 6.250 -0.364 0.325 1.00 96.94 132 VAL A CA 1
ATOM 976 C C . VAL A 1 132 ? 6.416 0.783 -0.656 1.00 96.94 132 VAL A C 1
ATOM 978 O O . VAL A 1 132 ? 5.649 1.747 -0.633 1.00 96.94 132 VAL A O 1
ATOM 981 N N . LEU A 1 133 ? 7.364 0.623 -1.575 1.00 97.75 133 LEU A N 1
ATOM 982 C CA . LEU A 1 133 ? 7.454 1.406 -2.797 1.00 97.75 133 LEU A CA 1
ATOM 983 C C . LEU A 1 133 ? 6.954 0.561 -3.968 1.00 97.75 133 LEU A C 1
ATOM 985 O O . LEU A 1 133 ? 7.559 -0.448 -4.323 1.00 97.75 133 LEU A O 1
ATOM 989 N N . LEU A 1 134 ? 5.861 0.984 -4.596 1.00 97.88 134 LEU A N 1
ATOM 990 C CA . LEU A 1 134 ? 5.312 0.341 -5.785 1.00 97.88 134 LEU A CA 1
ATOM 991 C C . LEU A 1 134 ? 5.815 1.053 -7.044 1.00 97.88 134 LEU A C 1
ATOM 993 O O . LEU A 1 134 ? 5.442 2.197 -7.302 1.00 97.88 134 LEU A O 1
ATOM 997 N N . ALA A 1 135 ? 6.635 0.378 -7.844 1.00 97.81 135 ALA A N 1
ATOM 998 C CA . ALA A 1 135 ? 7.138 0.897 -9.110 1.00 97.81 135 ALA A CA 1
ATOM 999 C C . ALA A 1 135 ? 6.313 0.357 -10.287 1.00 97.81 135 ALA A C 1
ATOM 1001 O O . ALA A 1 135 ? 6.228 -0.856 -10.486 1.00 97.81 135 ALA A O 1
ATOM 1002 N N . LEU A 1 136 ? 5.720 1.258 -11.076 1.00 97.81 136 LEU A N 1
ATOM 1003 C CA . LEU A 1 136 ? 4.903 0.929 -12.248 1.00 97.81 136 LEU A CA 1
ATOM 1004 C C . LEU A 1 136 ? 5.619 1.337 -13.545 1.00 97.81 136 LEU A C 1
ATOM 1006 O O . LEU A 1 136 ? 5.556 2.501 -13.958 1.00 97.81 136 LEU A O 1
ATOM 1010 N N . GLY A 1 137 ? 6.249 0.366 -14.211 1.00 93.44 137 GLY A N 1
ATOM 1011 C CA . GLY A 1 137 ? 6.885 0.560 -15.521 1.00 93.44 137 GLY A CA 1
ATOM 1012 C C . GLY A 1 137 ? 8.323 1.086 -15.486 1.00 93.44 137 GLY A C 1
ATOM 1013 O O . GLY A 1 137 ? 8.740 1.785 -16.410 1.00 93.44 137 GLY A O 1
ATOM 1014 N N . GLY A 1 138 ? 9.060 0.836 -14.405 1.00 90.44 138 GLY A N 1
ATOM 1015 C CA . GLY A 1 138 ? 10.447 1.264 -14.285 1.00 90.44 138 GLY A CA 1
ATOM 1016 C C . GLY A 1 138 ? 11.163 0.654 -13.092 1.00 90.44 138 GLY A C 1
ATOM 1017 O O . GLY A 1 138 ? 10.587 -0.087 -12.293 1.00 90.44 138 GLY A O 1
ATOM 1018 N N . ARG A 1 139 ? 12.459 0.957 -12.987 1.00 87.56 139 ARG A N 1
ATOM 1019 C CA . ARG A 1 139 ? 13.310 0.466 -11.905 1.00 87.56 139 ARG A CA 1
ATOM 1020 C C . ARG A 1 139 ? 13.552 1.593 -10.898 1.00 87.56 139 ARG A C 1
ATOM 1022 O O . ARG A 1 139 ? 14.206 2.573 -11.263 1.00 87.56 139 ARG A O 1
ATOM 1029 N N . PRO A 1 140 ? 13.031 1.482 -9.667 1.00 82.25 140 PRO A N 1
ATOM 1030 C CA . PRO A 1 140 ? 13.329 2.451 -8.626 1.00 82.25 140 PRO A CA 1
ATOM 1031 C C . PRO A 1 140 ? 14.812 2.379 -8.243 1.00 82.25 140 PRO A C 1
ATOM 1033 O O . PRO A 1 140 ? 15.500 1.386 -8.496 1.00 82.25 140 PRO A O 1
ATOM 1036 N N . ALA A 1 141 ? 15.317 3.470 -7.672 1.00 82.06 141 ALA A N 1
ATOM 1037 C CA . ALA A 1 141 ? 16.613 3.455 -7.007 1.00 82.06 141 ALA A CA 1
ATOM 1038 C C . ALA A 1 141 ? 16.496 2.710 -5.663 1.00 82.06 141 ALA A C 1
ATOM 1040 O O . ALA A 1 141 ? 15.474 2.893 -5.005 1.00 82.06 141 ALA A O 1
ATOM 1041 N N . PRO A 1 142 ? 17.531 1.962 -5.232 1.00 81.50 142 PRO A N 1
ATOM 1042 C CA . PRO A 1 142 ? 17.513 1.256 -3.955 1.00 81.50 142 PRO A CA 1
ATOM 1043 C C . PRO A 1 142 ? 17.140 2.175 -2.789 1.00 81.50 142 PRO A C 1
ATOM 1045 O O . PRO A 1 142 ? 17.739 3.244 -2.626 1.00 81.50 142 PRO A O 1
ATOM 1048 N N . ALA A 1 143 ? 16.188 1.743 -1.969 1.00 84.19 143 ALA A N 1
ATOM 1049 C CA . ALA A 1 143 ? 15.737 2.465 -0.784 1.00 84.19 143 ALA A CA 1
ATOM 1050 C C . ALA A 1 143 ? 15.589 1.546 0.443 1.00 84.19 143 ALA A C 1
ATOM 1052 O O . ALA A 1 143 ? 15.603 0.322 0.330 1.00 84.19 143 ALA A O 1
ATOM 1053 N N . ASP A 1 144 ? 15.418 2.130 1.635 1.00 89.62 144 ASP A N 1
ATOM 1054 C CA . ASP A 1 144 ? 15.126 1.379 2.872 1.00 89.62 144 ASP A CA 1
ATOM 1055 C C . ASP A 1 144 ? 13.632 0.991 2.970 1.00 89.62 144 ASP A C 1
ATOM 1057 O O . ASP A 1 144 ? 12.968 1.189 3.987 1.00 89.62 144 ASP A O 1
ATOM 1061 N N . LEU A 1 145 ? 13.076 0.491 1.862 1.00 94.50 145 LEU A N 1
ATOM 1062 C CA . LEU A 1 145 ? 11.690 0.043 1.720 1.00 94.50 145 LEU A CA 1
ATOM 1063 C C . LEU A 1 145 ? 11.640 -1.279 0.969 1.00 94.50 145 LEU A C 1
ATOM 1065 O O . LEU A 1 145 ? 12.550 -1.619 0.217 1.00 94.50 145 LEU A O 1
ATOM 1069 N N . VAL A 1 146 ? 10.525 -1.989 1.117 1.00 96.38 146 VAL A N 1
ATOM 1070 C CA . VAL A 1 146 ? 10.201 -3.104 0.228 1.00 96.38 146 VAL A CA 1
ATOM 1071 C C . VAL A 1 146 ? 9.773 -2.527 -1.119 1.00 96.38 146 VAL A C 1
ATOM 1073 O O . VAL A 1 146 ? 8.744 -1.860 -1.224 1.00 96.38 146 VAL A O 1
ATOM 1076 N N . GLU A 1 147 ? 10.556 -2.778 -2.156 1.00 97.19 147 GLU A N 1
ATOM 1077 C CA . GLU A 1 147 ? 10.253 -2.349 -3.515 1.00 97.19 147 GLU A CA 1
ATOM 1078 C C . GLU A 1 147 ? 9.504 -3.457 -4.249 1.00 97.19 147 GLU A C 1
ATOM 1080 O O . GLU A 1 147 ? 9.942 -4.605 -4.296 1.00 97.19 147 GLU A O 1
ATOM 1085 N N . VAL A 1 148 ? 8.377 -3.107 -4.857 1.00 97.25 148 VAL A N 1
ATOM 1086 C CA . VAL A 1 148 ? 7.577 -4.011 -5.684 1.00 97.25 148 VAL A CA 1
ATOM 1087 C C . VAL A 1 148 ? 7.558 -3.443 -7.091 1.00 97.25 148 VAL A C 1
ATOM 1089 O O . VAL A 1 148 ? 6.966 -2.390 -7.336 1.00 97.25 148 VAL A O 1
ATOM 1092 N N . ARG A 1 149 ? 8.204 -4.132 -8.029 1.00 97.38 149 ARG A N 1
ATOM 1093 C CA . ARG A 1 149 ? 8.227 -3.736 -9.437 1.00 97.38 149 ARG A CA 1
ATOM 1094 C C . ARG A 1 149 ? 7.154 -4.489 -10.203 1.00 97.38 149 ARG A C 1
ATOM 1096 O O . ARG A 1 149 ? 7.186 -5.718 -10.291 1.00 97.38 149 ARG A O 1
ATOM 1103 N N . LEU A 1 150 ? 6.249 -3.727 -10.802 1.00 97.62 150 LEU A N 1
ATOM 1104 C CA . LEU A 1 150 ? 5.245 -4.216 -11.731 1.00 97.62 150 LEU A CA 1
ATOM 1105 C C . LEU A 1 150 ? 5.505 -3.598 -13.105 1.00 97.62 150 LEU A C 1
ATOM 1107 O O . LEU A 1 150 ? 5.773 -2.401 -13.220 1.00 97.62 150 LEU A O 1
ATOM 1111 N N . GLU A 1 151 ? 5.359 -4.406 -14.151 1.00 97.62 151 GLU A N 1
ATOM 1112 C CA . GLU A 1 151 ? 5.409 -3.964 -15.546 1.00 97.62 151 GLU A CA 1
ATOM 1113 C C . GLU A 1 151 ? 4.011 -4.106 -16.158 1.00 97.62 151 GLU A C 1
ATOM 1115 O O . GLU A 1 151 ? 3.683 -5.168 -16.693 1.00 97.62 151 GLU A O 1
ATOM 1120 N N . PRO A 1 152 ? 3.130 -3.091 -16.042 1.00 97.50 152 PRO A N 1
ATOM 1121 C CA . PRO A 1 152 ? 1.775 -3.190 -16.568 1.00 97.50 152 PRO A CA 1
ATOM 1122 C C . PRO A 1 152 ? 1.772 -3.421 -18.085 1.00 97.50 152 PRO A C 1
ATOM 1124 O O . PRO A 1 152 ? 2.443 -2.715 -18.838 1.00 97.50 152 PRO A O 1
ATOM 1127 N N . GLY A 1 153 ? 0.984 -4.380 -18.562 1.00 96.50 153 GLY A N 1
ATOM 1128 C CA . GLY A 1 153 ? 0.739 -4.583 -19.986 1.00 96.50 153 GLY A CA 1
ATOM 1129 C C . GLY A 1 153 ? -0.269 -3.580 -20.559 1.00 96.50 153 GLY A C 1
ATOM 1130 O O . GLY A 1 153 ? -0.797 -2.731 -19.836 1.00 96.50 153 GLY A O 1
ATOM 1131 N N . PRO A 1 154 ? -0.573 -3.658 -21.866 1.00 95.00 154 PRO A N 1
ATOM 1132 C CA . PRO A 1 154 ? -1.662 -2.887 -22.473 1.00 95.00 154 PRO A CA 1
ATOM 1133 C C . PRO A 1 154 ? -3.047 -3.321 -21.963 1.00 95.00 154 PRO A C 1
ATOM 1135 O O . PRO A 1 154 ? -4.000 -2.558 -22.057 1.00 95.00 154 PRO A O 1
ATOM 1138 N N . ARG A 1 155 ? -3.154 -4.541 -21.418 1.00 96.44 155 ARG A N 1
ATOM 1139 C CA . ARG A 1 155 ? -4.386 -5.105 -20.845 1.00 96.44 155 ARG A CA 1
ATOM 1140 C C . ARG A 1 155 ? -4.451 -5.014 -19.319 1.00 96.44 155 ARG A C 1
ATOM 1142 O O . ARG A 1 155 ? -5.427 -5.474 -18.748 1.00 96.44 155 ARG A O 1
ATOM 1149 N N . THR A 1 156 ? -3.435 -4.455 -18.657 1.00 97.06 156 THR A N 1
ATOM 1150 C CA . THR A 1 156 ? -3.465 -4.287 -17.199 1.00 97.06 156 THR A CA 1
ATOM 1151 C C . THR A 1 156 ? -4.412 -3.153 -16.837 1.00 97.06 156 THR A C 1
ATOM 1153 O O . THR A 1 156 ? -4.092 -1.971 -16.994 1.00 97.06 156 THR A O 1
ATOM 1156 N N . ASP A 1 157 ? -5.581 -3.520 -16.340 1.00 91.50 157 ASP A N 1
ATOM 1157 C CA . ASP A 1 157 ? -6.640 -2.615 -15.916 1.00 91.50 157 ASP A CA 1
ATOM 1158 C C . ASP A 1 157 ? -6.775 -2.540 -14.391 1.00 91.50 157 ASP A C 1
ATOM 1160 O O . ASP A 1 157 ? -7.078 -1.467 -13.869 1.00 91.50 157 ASP A O 1
ATOM 1164 N N . ALA A 1 158 ? -6.487 -3.628 -13.683 1.00 92.31 158 ALA A N 1
ATOM 1165 C CA . ALA A 1 158 ? -6.532 -3.700 -12.233 1.00 92.31 158 ALA A CA 1
ATOM 1166 C C . ALA A 1 158 ? -5.412 -4.579 -11.662 1.00 92.31 158 ALA A C 1
ATOM 1168 O O . ALA A 1 158 ? -4.877 -5.474 -12.317 1.00 92.31 158 ALA A O 1
ATOM 1169 N N . LEU A 1 159 ? -5.085 -4.331 -10.396 1.00 95.38 159 LEU A N 1
ATOM 1170 C CA . LEU A 1 159 ? -4.162 -5.140 -9.597 1.00 95.38 159 LEU A CA 1
ATOM 1171 C C . LEU A 1 159 ? -4.905 -5.619 -8.348 1.00 95.38 159 LEU A C 1
ATOM 1173 O O . LEU A 1 159 ? -4.502 -5.369 -7.211 1.00 95.38 159 LEU A O 1
ATOM 1177 N N . ALA A 1 160 ? -6.053 -6.254 -8.590 1.00 91.94 160 ALA A N 1
ATOM 1178 C CA . ALA A 1 160 ? -6.999 -6.640 -7.554 1.00 91.94 160 ALA A CA 1
ATOM 1179 C C . ALA A 1 160 ? -6.313 -7.469 -6.459 1.00 91.94 160 ALA A C 1
ATOM 1181 O O . ALA A 1 160 ? -5.558 -8.405 -6.742 1.00 91.94 160 ALA A O 1
ATOM 1182 N N . GLY A 1 161 ? -6.574 -7.106 -5.202 1.00 93.25 161 GLY A N 1
ATOM 1183 C CA . GLY A 1 161 ? -6.037 -7.804 -4.033 1.00 93.25 161 GLY A CA 1
ATOM 1184 C C . GLY A 1 161 ? -4.534 -7.625 -3.794 1.00 93.25 161 GLY A C 1
ATOM 1185 O O . GLY A 1 161 ? -4.020 -8.223 -2.845 1.00 93.25 161 GLY A O 1
ATOM 1186 N N . LEU A 1 162 ? -3.835 -6.795 -4.585 1.00 96.12 162 LEU A N 1
ATOM 1187 C CA . LEU A 1 162 ? -2.391 -6.553 -4.460 1.00 96.12 162 LEU A CA 1
ATOM 1188 C C . LEU A 1 162 ? -1.952 -6.320 -3.003 1.00 96.12 162 LEU A C 1
ATOM 1190 O O . LEU A 1 162 ? -1.015 -6.991 -2.563 1.00 96.12 162 LEU A O 1
ATOM 1194 N N . PRO A 1 163 ? -2.620 -5.461 -2.205 1.00 95.56 163 PRO A N 1
ATOM 1195 C CA . PRO A 1 163 ? -2.135 -5.204 -0.861 1.00 95.56 163 PRO A CA 1
ATOM 1196 C C . PRO A 1 163 ? -2.303 -6.378 0.107 1.00 95.56 163 PRO A C 1
ATOM 1198 O O . PRO A 1 163 ? -1.483 -6.548 1.006 1.00 95.56 163 PRO A O 1
ATOM 1201 N N . GLY A 1 164 ? -3.350 -7.189 -0.070 1.00 94.56 164 GLY A N 1
ATOM 1202 C CA . GLY A 1 164 ? -3.561 -8.400 0.726 1.00 94.56 164 GLY A CA 1
ATOM 1203 C C . GLY A 1 164 ? -2.541 -9.486 0.388 1.00 94.56 164 GLY A C 1
ATOM 1204 O O . GLY A 1 164 ? -2.026 -10.144 1.288 1.00 94.56 164 GLY A O 1
ATOM 1205 N N . LEU A 1 165 ? -2.198 -9.623 -0.895 1.00 96.31 165 LEU A N 1
ATOM 1206 C CA . LEU A 1 165 ? -1.172 -10.558 -1.356 1.00 96.31 165 LEU A CA 1
ATOM 1207 C C . LEU A 1 165 ? 0.211 -10.182 -0.814 1.00 96.31 165 LEU A C 1
ATOM 1209 O O . LEU A 1 165 ? 0.889 -11.038 -0.254 1.00 96.31 165 LEU A O 1
ATOM 1213 N N . LEU A 1 166 ? 0.587 -8.900 -0.887 1.00 96.75 166 LEU A N 1
ATOM 1214 C CA . LEU A 1 166 ? 1.840 -8.412 -0.304 1.00 96.75 166 LEU A CA 1
ATOM 1215 C C . LEU A 1 166 ? 1.894 -8.644 1.209 1.00 96.75 166 LEU A C 1
ATOM 1217 O O . LEU A 1 166 ? 2.903 -9.132 1.699 1.00 96.75 166 LEU A O 1
ATOM 1221 N N . ALA A 1 167 ? 0.813 -8.364 1.943 1.00 95.19 167 ALA A N 1
ATOM 1222 C CA . ALA A 1 167 ? 0.765 -8.583 3.391 1.00 95.19 167 ALA A CA 1
ATOM 1223 C C . ALA A 1 167 ? 0.842 -10.068 3.799 1.00 95.19 167 ALA A C 1
ATOM 1225 O O . ALA A 1 167 ? 1.262 -10.373 4.912 1.00 95.19 167 ALA A O 1
ATOM 1226 N N . GLY A 1 168 ? 0.425 -10.994 2.928 1.00 95.31 168 GLY A N 1
ATOM 1227 C CA . GLY A 1 168 ? 0.572 -12.435 3.163 1.00 95.31 168 GLY A CA 1
ATOM 1228 C C . GLY A 1 168 ? 1.956 -12.982 2.794 1.00 95.31 168 GLY A C 1
ATOM 1229 O O . GLY A 1 168 ? 2.395 -13.998 3.337 1.00 95.31 168 GLY A O 1
ATOM 1230 N N . ASP A 1 169 ? 2.646 -12.324 1.866 1.00 97.31 169 ASP A N 1
ATOM 1231 C CA . ASP A 1 169 ? 3.934 -12.780 1.338 1.00 97.31 169 ASP A CA 1
ATOM 1232 C C . ASP A 1 169 ? 5.130 -12.117 2.020 1.00 97.31 169 ASP A C 1
ATOM 1234 O O . ASP A 1 169 ? 6.195 -12.731 2.102 1.00 97.31 169 ASP A O 1
ATOM 1238 N N . LEU A 1 170 ? 4.942 -10.898 2.530 1.00 96.88 170 LEU A N 1
ATOM 1239 C CA . LEU A 1 170 ? 5.975 -10.000 3.032 1.00 96.88 170 LEU A CA 1
ATOM 1240 C C . LEU A 1 170 ? 5.529 -9.333 4.341 1.00 96.88 170 LEU A C 1
ATOM 1242 O O . LEU A 1 170 ? 4.346 -9.085 4.576 1.00 96.88 170 LEU A O 1
ATOM 1246 N N . ARG A 1 171 ? 6.498 -8.934 5.166 1.00 95.88 171 ARG A N 1
ATOM 1247 C CA . ARG A 1 171 ? 6.293 -8.088 6.348 1.00 95.88 171 ARG A CA 1
ATOM 1248 C C . ARG A 1 171 ? 6.203 -6.631 5.918 1.00 95.88 171 ARG A C 1
ATOM 1250 O O . ARG A 1 171 ? 7.162 -5.871 6.040 1.00 95.88 171 ARG A O 1
ATOM 1257 N N . VAL A 1 172 ? 5.046 -6.248 5.393 1.00 95.38 172 VAL A N 1
ATOM 1258 C CA . VAL A 1 172 ? 4.771 -4.877 4.944 1.00 95.38 172 VAL A CA 1
ATOM 1259 C C . VAL A 1 172 ? 3.797 -4.154 5.869 1.00 95.38 172 VAL A C 1
ATOM 1261 O O . VAL A 1 172 ? 2.955 -4.776 6.517 1.00 95.38 172 VAL A O 1
ATOM 1264 N N . THR A 1 173 ? 3.906 -2.830 5.955 1.00 93.00 173 THR A N 1
ATOM 1265 C CA . THR A 1 173 ? 2.959 -1.999 6.713 1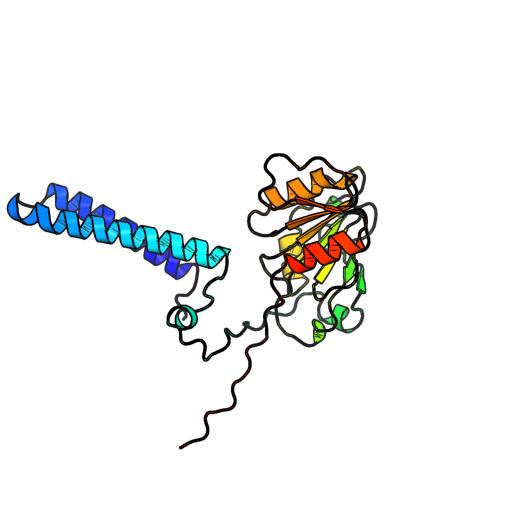.00 93.00 173 THR A CA 1
ATOM 1266 C C . THR A 1 173 ? 1.585 -2.009 6.041 1.00 93.00 173 THR A C 1
ATOM 1268 O O . THR A 1 173 ? 1.462 -2.250 4.842 1.00 93.00 173 THR A O 1
ATOM 1271 N N . SER A 1 174 ? 0.518 -1.719 6.788 1.00 90.44 174 SER A N 1
ATOM 1272 C CA . SER A 1 174 ? -0.834 -1.615 6.215 1.00 90.44 174 SER A CA 1
ATOM 1273 C C . SER A 1 174 ? -1.102 -0.292 5.485 1.00 90.44 174 SER A C 1
ATOM 1275 O O . SER A 1 174 ? -2.102 -0.197 4.774 1.00 90.44 174 SER A O 1
ATOM 1277 N N . HIS A 1 175 ? -0.245 0.712 5.683 1.00 90.62 175 HIS A N 1
ATOM 1278 C CA . HIS A 1 175 ? -0.320 2.069 5.128 1.00 90.62 175 HIS A CA 1
ATOM 1279 C C . HIS A 1 175 ? 1.091 2.649 4.927 1.00 90.62 175 HIS A C 1
ATOM 1281 O O . HIS A 1 175 ? 2.084 1.978 5.217 1.00 90.62 175 HIS A O 1
ATOM 1287 N N . GLY A 1 176 ? 1.199 3.905 4.483 1.00 90.62 176 GLY A N 1
ATOM 1288 C CA . GLY A 1 176 ? 2.498 4.552 4.267 1.00 90.62 176 GLY A CA 1
ATOM 1289 C C . GLY A 1 176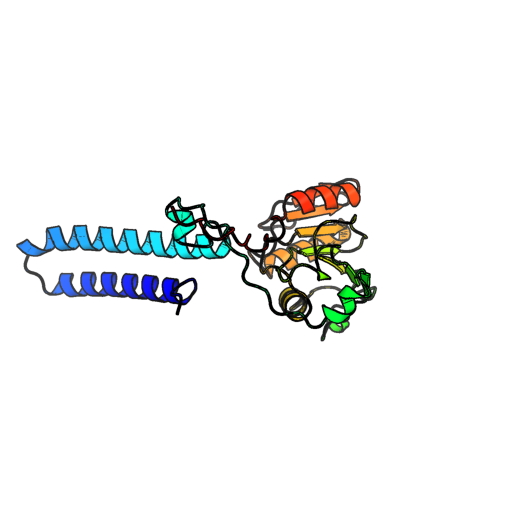 ? 3.172 4.116 2.970 1.00 90.62 176 GLY A C 1
ATOM 1290 O O . GLY A 1 176 ? 4.387 4.200 2.854 1.00 90.62 176 GLY A O 1
ATOM 1291 N N . TRP A 1 177 ? 2.404 3.564 2.030 1.00 96.44 177 TRP A N 1
ATOM 1292 C CA . TRP A 1 177 ? 2.944 3.089 0.764 1.00 96.44 177 TRP A CA 1
ATOM 1293 C C . TRP A 1 177 ? 3.104 4.258 -0.195 1.00 96.44 177 TRP A C 1
ATOM 1295 O O . TRP A 1 177 ? 2.325 5.210 -0.175 1.00 96.44 177 TRP A O 1
ATOM 1305 N N . VAL A 1 178 ? 4.078 4.166 -1.084 1.00 97.56 178 VAL A N 1
ATOM 1306 C CA . VAL A 1 178 ? 4.312 5.192 -2.099 1.00 97.56 178 VAL A CA 1
ATOM 1307 C C . VAL A 1 178 ? 4.348 4.557 -3.474 1.00 97.56 178 VAL A C 1
ATOM 1309 O O . VAL A 1 178 ? 4.787 3.418 -3.633 1.00 97.56 178 VAL A O 1
ATOM 1312 N N . ILE A 1 179 ? 3.850 5.278 -4.475 1.00 97.75 179 ILE A N 1
ATOM 1313 C CA . ILE A 1 179 ? 3.852 4.815 -5.864 1.00 97.75 179 ILE A CA 1
ATOM 1314 C C . ILE A 1 179 ? 4.823 5.676 -6.662 1.00 97.75 179 ILE A C 1
ATOM 1316 O O . ILE A 1 179 ? 4.785 6.902 -6.572 1.00 97.75 179 ILE A O 1
ATOM 1320 N N . VAL A 1 180 ? 5.653 5.036 -7.481 1.00 97.81 180 VAL A N 1
ATOM 1321 C CA . VAL A 1 180 ? 6.422 5.696 -8.537 1.00 97.81 180 VAL A CA 1
ATOM 1322 C C . VAL A 1 180 ? 5.964 5.126 -9.874 1.00 97.81 180 VAL A C 1
ATOM 1324 O O . VAL A 1 180 ? 6.052 3.918 -10.097 1.00 97.81 180 VAL A O 1
ATOM 1327 N N . ALA A 1 181 ? 5.446 5.967 -10.763 1.00 97.50 181 ALA A N 1
ATOM 1328 C CA . ALA A 1 181 ? 4.849 5.521 -12.017 1.00 97.50 181 ALA A CA 1
ATOM 1329 C C . ALA A 1 181 ? 5.386 6.297 -13.221 1.00 97.50 181 ALA A C 1
ATOM 1331 O O . ALA A 1 181 ? 5.564 7.513 -13.167 1.00 97.50 181 ALA A O 1
ATOM 1332 N N . ALA A 1 182 ? 5.557 5.609 -14.351 1.00 96.62 182 ALA A N 1
ATOM 1333 C CA . ALA A 1 182 ? 5.695 6.291 -15.633 1.00 96.62 182 ALA A CA 1
ATOM 1334 C C . ALA A 1 182 ? 4.429 7.104 -15.954 1.00 96.62 182 ALA A C 1
ATOM 1336 O O . ALA A 1 182 ? 3.324 6.657 -15.643 1.00 96.62 182 ALA A O 1
ATOM 1337 N N . ALA A 1 183 ? 4.569 8.244 -16.642 1.00 96.19 183 ALA A N 1
ATOM 1338 C CA . ALA A 1 183 ? 3.445 9.097 -17.053 1.00 96.19 183 ALA A CA 1
ATOM 1339 C C . ALA A 1 183 ? 2.291 8.309 -17.712 1.00 96.19 183 ALA A C 1
ATOM 1341 O O . ALA A 1 183 ? 1.125 8.480 -17.364 1.00 96.19 183 ALA A O 1
ATOM 1342 N N . ALA A 1 184 ? 2.618 7.344 -18.580 1.00 96.12 184 ALA A N 1
ATOM 1343 C CA . ALA A 1 184 ? 1.640 6.476 -19.245 1.00 96.12 184 ALA A CA 1
ATOM 1344 C C . ALA A 1 184 ? 0.839 5.560 -18.292 1.00 96.12 184 ALA A C 1
ATOM 1346 O O . ALA A 1 184 ? -0.172 4.983 -18.688 1.00 96.12 184 ALA A O 1
ATOM 1347 N N . ARG A 1 185 ? 1.288 5.383 -17.044 1.00 97.12 185 ARG A N 1
ATOM 1348 C CA . ARG A 1 185 ? 0.686 4.501 -16.028 1.00 97.12 185 ARG A CA 1
ATOM 1349 C C . ARG A 1 185 ? -0.028 5.263 -14.913 1.00 97.12 185 ARG A C 1
ATOM 1351 O O . ARG A 1 185 ? -0.602 4.632 -14.029 1.00 97.12 185 ARG A O 1
ATOM 1358 N N . VAL A 1 186 ? -0.070 6.591 -14.983 1.00 96.38 186 VAL A N 1
ATOM 1359 C CA . VAL A 1 186 ? -0.759 7.448 -14.007 1.00 96.38 186 VAL A CA 1
ATOM 1360 C C . VAL A 1 186 ? -2.250 7.105 -13.835 1.00 96.38 186 VAL A C 1
ATOM 1362 O O . VAL A 1 186 ? -2.689 7.031 -12.688 1.00 96.38 186 VAL A O 1
ATOM 1365 N N . PRO A 1 187 ? -3.030 6.764 -14.884 1.00 95.94 187 PRO A N 1
ATOM 1366 C CA . PRO A 1 187 ? -4.413 6.309 -14.694 1.00 95.94 187 PRO A CA 1
ATOM 1367 C C . PRO A 1 187 ? -4.541 5.003 -13.888 1.00 95.94 187 PRO A C 1
ATOM 1369 O O . PRO A 1 187 ? -5.486 4.834 -13.118 1.00 95.94 187 PRO A O 1
ATOM 1372 N N . LEU A 1 188 ? -3.596 4.067 -14.039 1.00 96.75 188 LEU A N 1
ATOM 1373 C CA . LEU A 1 188 ? -3.564 2.836 -13.239 1.00 96.75 188 LEU A CA 1
ATOM 1374 C C . LEU A 1 188 ? -3.179 3.140 -11.785 1.00 96.75 188 LEU A C 1
ATOM 1376 O O . LEU A 1 188 ? -3.825 2.635 -10.870 1.00 96.75 188 LEU A O 1
ATOM 1380 N N . ALA A 1 189 ? -2.181 4.005 -11.576 1.00 97.00 189 ALA A N 1
ATOM 1381 C CA . ALA A 1 189 ? -1.783 4.457 -10.245 1.00 97.00 189 ALA A CA 1
ATOM 1382 C C . ALA A 1 189 ? -2.930 5.171 -9.510 1.00 97.00 189 ALA A C 1
ATOM 1384 O O . ALA A 1 189 ? -3.203 4.863 -8.355 1.00 97.00 189 ALA A O 1
ATOM 1385 N N . GLY A 1 190 ? -3.655 6.066 -10.187 1.00 96.31 190 GLY A N 1
ATOM 1386 C CA . GLY A 1 190 ? -4.813 6.755 -9.613 1.00 96.31 190 GLY A CA 1
ATOM 1387 C C . GLY A 1 190 ? -5.924 5.790 -9.184 1.00 96.31 190 GLY A C 1
ATOM 1388 O O . GLY A 1 190 ? -6.464 5.930 -8.089 1.00 96.31 190 GLY A O 1
ATOM 1389 N N . ARG A 1 191 ? -6.218 4.762 -9.997 1.00 96.00 191 ARG A N 1
ATOM 1390 C CA . ARG A 1 191 ? -7.187 3.710 -9.636 1.00 96.00 191 ARG A CA 1
ATOM 1391 C C . ARG A 1 191 ? -6.754 2.911 -8.412 1.00 96.00 191 ARG A C 1
ATOM 1393 O O . ARG A 1 191 ? -7.579 2.690 -7.536 1.00 96.00 191 ARG A O 1
ATOM 1400 N N . LEU A 1 192 ? -5.475 2.544 -8.316 1.00 96.12 192 LEU A N 1
ATOM 1401 C CA . LEU A 1 192 ? -4.931 1.880 -7.127 1.00 96.12 192 LEU A CA 1
ATOM 1402 C C . LEU A 1 192 ? -5.119 2.717 -5.859 1.00 96.12 192 LEU A C 1
ATOM 1404 O O . LEU A 1 192 ? -5.537 2.190 -4.830 1.00 96.12 192 LEU A O 1
ATOM 1408 N N . VAL A 1 193 ? -4.820 4.018 -5.925 1.00 96.19 193 VAL A N 1
ATOM 1409 C CA . VAL A 1 193 ? -5.000 4.915 -4.775 1.00 96.19 193 VAL A CA 1
ATOM 1410 C C . VAL A 1 193 ? -6.476 5.001 -4.375 1.00 96.19 193 VAL A C 1
ATOM 1412 O O . VAL A 1 193 ? -6.786 4.965 -3.185 1.00 96.19 193 VAL A O 1
ATOM 1415 N N . ALA A 1 194 ? -7.384 5.073 -5.350 1.00 94.19 194 ALA A N 1
ATOM 1416 C CA . ALA A 1 194 ? -8.824 5.114 -5.100 1.00 94.19 194 ALA A CA 1
ATOM 1417 C C . ALA A 1 194 ? -9.381 3.788 -4.543 1.00 94.19 194 ALA A C 1
ATOM 1419 O O . ALA A 1 194 ? -10.256 3.813 -3.681 1.00 94.19 194 ALA A O 1
ATOM 1420 N N . GLU A 1 195 ? -8.876 2.641 -5.008 1.00 95.00 195 GLU A N 1
ATOM 1421 C CA . GLU A 1 195 ? -9.287 1.306 -4.548 1.00 95.00 195 GLU A CA 1
ATOM 1422 C C . GLU A 1 195 ? -8.851 1.036 -3.098 1.00 95.00 195 GLU A C 1
ATOM 1424 O O . GLU A 1 195 ? -9.557 0.359 -2.348 1.00 95.00 195 GLU A O 1
ATOM 1429 N N . PHE A 1 196 ? -7.714 1.601 -2.675 1.00 94.00 196 PHE A N 1
ATOM 1430 C CA . PHE A 1 196 ? -7.140 1.393 -1.342 1.00 94.00 196 PHE A CA 1
ATOM 1431 C C . PHE A 1 196 ? -6.946 2.718 -0.580 1.00 94.00 196 PHE A C 1
ATOM 1433 O O . PHE A 1 196 ? -5.804 3.121 -0.316 1.00 94.00 196 PHE A O 1
ATOM 1440 N N . PRO A 1 197 ? -8.040 3.398 -0.182 1.00 91.56 197 PRO A N 1
ATOM 1441 C CA . PRO A 1 197 ? -7.961 4.689 0.494 1.00 91.56 197 PRO A CA 1
ATOM 1442 C C . PRO A 1 197 ? -7.185 4.585 1.816 1.00 91.56 197 PRO A C 1
ATOM 1444 O O . PRO A 1 197 ? -7.344 3.630 2.579 1.00 91.56 197 PRO A O 1
ATOM 1447 N N . GLY A 1 198 ? -6.321 5.570 2.075 1.00 88.75 198 GLY A N 1
ATOM 144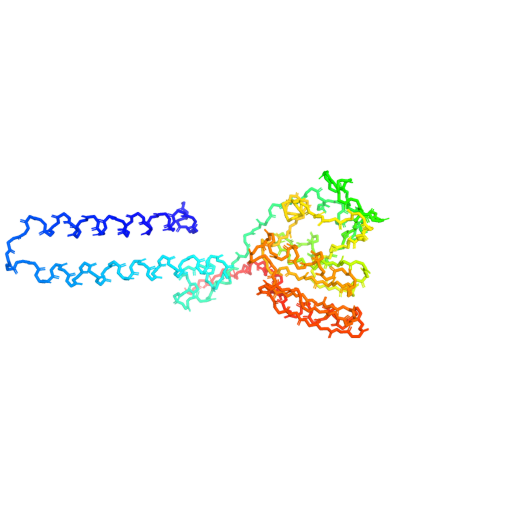8 C CA . GLY A 1 198 ? -5.467 5.635 3.270 1.00 88.75 198 GLY A CA 1
ATOM 1449 C C . GLY A 1 198 ? -4.250 4.702 3.252 1.00 88.75 198 GLY A C 1
ATOM 1450 O O . GLY A 1 198 ? -3.455 4.715 4.189 1.00 88.75 198 GLY A O 1
ATOM 1451 N N . ARG A 1 199 ? -4.065 3.885 2.205 1.00 93.56 199 ARG A N 1
ATOM 1452 C CA . ARG A 1 199 ? -2.890 3.006 2.102 1.00 93.56 199 ARG A CA 1
ATOM 1453 C C . ARG A 1 199 ? -1.667 3.726 1.548 1.00 93.56 199 ARG A C 1
ATOM 1455 O O . ARG A 1 199 ? -0.557 3.498 2.028 1.00 93.56 199 ARG A O 1
ATOM 1462 N N . PHE A 1 200 ? -1.883 4.571 0.547 1.00 95.81 200 PHE A N 1
ATOM 1463 C CA . PHE A 1 200 ? -0.832 5.321 -0.126 1.00 95.81 200 PHE A CA 1
ATOM 1464 C C . PHE A 1 200 ? -0.719 6.738 0.440 1.00 95.81 200 PHE A C 1
ATOM 1466 O O . PHE A 1 200 ? -1.743 7.358 0.716 1.00 95.81 200 PHE A O 1
ATOM 1473 N N . THR A 1 201 ? 0.503 7.251 0.583 1.00 95.69 201 THR A N 1
ATOM 1474 C CA . THR A 1 201 ? 0.765 8.626 1.047 1.00 95.69 201 THR A CA 1
ATOM 1475 C C . THR A 1 201 ? 1.162 9.565 -0.084 1.00 95.69 201 THR A C 1
ATOM 1477 O O . THR A 1 201 ? 0.961 10.769 0.036 1.00 95.69 201 THR A O 1
ATOM 1480 N N . ALA A 1 202 ? 1.702 9.043 -1.190 1.00 96.69 202 ALA A N 1
ATOM 1481 C CA . ALA A 1 202 ? 2.172 9.857 -2.304 1.00 96.69 202 ALA A CA 1
ATOM 1482 C C . ALA A 1 202 ? 2.241 9.086 -3.632 1.00 96.69 202 ALA A C 1
ATOM 1484 O O . ALA A 1 202 ? 2.450 7.867 -3.657 1.00 96.69 202 ALA A O 1
ATOM 1485 N N . LEU A 1 203 ? 2.124 9.831 -4.736 1.00 97.50 203 LEU A N 1
ATOM 1486 C CA . LEU A 1 203 ? 2.348 9.360 -6.104 1.00 97.50 203 LEU A CA 1
ATOM 1487 C C . LEU A 1 203 ? 3.400 10.239 -6.797 1.00 97.50 203 LEU A C 1
ATOM 1489 O O . LEU A 1 203 ? 3.168 11.413 -7.074 1.00 97.50 203 LEU A O 1
ATOM 1493 N N . ALA A 1 204 ? 4.553 9.657 -7.110 1.00 97.38 204 ALA A N 1
ATOM 1494 C CA . ALA A 1 204 ? 5.586 10.289 -7.918 1.00 97.38 204 ALA A CA 1
ATOM 1495 C C . ALA A 1 204 ? 5.468 9.834 -9.375 1.00 97.38 204 ALA A C 1
ATOM 1497 O O . ALA A 1 204 ? 5.372 8.637 -9.659 1.00 97.38 204 ALA A O 1
ATOM 1498 N N . VAL A 1 205 ? 5.507 10.777 -10.307 1.00 97.50 205 VAL A N 1
ATOM 1499 C CA . VAL A 1 205 ? 5.364 10.515 -11.737 1.00 97.50 205 VAL A CA 1
ATOM 1500 C C . VAL A 1 205 ? 6.674 10.818 -12.444 1.00 97.50 205 VAL A C 1
ATOM 1502 O O . VAL A 1 205 ? 7.285 11.857 -12.219 1.00 97.50 205 VAL A O 1
ATOM 1505 N N . THR A 1 206 ? 7.125 9.917 -13.313 1.00 96.75 206 THR A N 1
ATOM 1506 C CA . THR A 1 206 ? 8.266 10.183 -14.195 1.00 96.75 206 THR A CA 1
ATOM 1507 C C . THR A 1 206 ? 7.779 10.603 -15.575 1.00 96.75 206 THR A C 1
ATOM 1509 O O . THR A 1 206 ? 7.075 9.835 -16.243 1.00 96.75 206 THR A O 1
ATOM 1512 N N . GLY A 1 207 ? 8.198 11.788 -16.014 1.00 94.50 207 GLY A N 1
ATOM 1513 C CA . GLY A 1 207 ? 7.619 12.490 -17.158 1.00 94.50 207 GLY A CA 1
ATOM 1514 C C . GLY A 1 207 ? 6.492 13.430 -16.728 1.00 94.50 207 GLY A C 1
ATOM 1515 O O . GLY A 1 207 ? 6.255 13.613 -15.539 1.00 94.50 207 GLY A O 1
ATOM 1516 N N . HIS A 1 208 ? 5.813 14.032 -17.702 1.00 92.75 208 HIS A N 1
ATOM 1517 C CA . HIS A 1 208 ? 4.676 14.913 -17.448 1.00 92.75 208 HIS A CA 1
ATOM 1518 C C . HIS A 1 208 ? 3.368 14.154 -17.660 1.00 92.75 208 HIS A C 1
ATOM 1520 O O . HIS A 1 208 ? 3.196 13.500 -18.696 1.00 92.75 208 HIS A O 1
ATOM 1526 N N . ALA A 1 209 ? 2.454 14.232 -16.699 1.00 92.12 209 ALA A N 1
ATOM 1527 C CA . ALA A 1 209 ? 1.134 13.626 -16.807 1.00 92.12 209 ALA A CA 1
ATOM 1528 C C . ALA A 1 209 ? 0.072 14.516 -16.165 1.00 92.12 209 ALA A C 1
ATOM 1530 O O . ALA A 1 209 ? 0.333 15.242 -15.212 1.00 92.12 209 ALA A O 1
ATOM 1531 N N . ALA A 1 210 ? -1.160 14.419 -16.660 1.00 91.38 210 ALA A N 1
ATOM 1532 C CA . ALA A 1 210 ? -2.286 15.022 -15.968 1.00 91.38 210 ALA A CA 1
ATOM 1533 C C . ALA A 1 210 ? -2.539 14.283 -14.645 1.00 91.38 210 ALA A C 1
ATOM 1535 O O . ALA A 1 210 ? -2.610 13.050 -14.615 1.00 91.38 210 ALA A O 1
ATOM 1536 N N . THR A 1 211 ? -2.721 15.041 -13.564 1.00 91.75 211 THR A N 1
ATOM 1537 C CA . THR A 1 211 ? -3.140 14.501 -12.269 1.00 91.75 211 THR A CA 1
ATOM 1538 C C . THR A 1 211 ? -4.463 13.743 -12.429 1.00 91.75 211 THR A C 1
ATOM 1540 O O . THR A 1 211 ? -5.412 14.307 -12.983 1.00 91.75 211 THR A O 1
ATOM 1543 N N . PRO A 1 212 ? -4.572 12.489 -11.947 1.00 90.19 212 PRO A N 1
ATOM 1544 C CA . PRO A 1 212 ? -5.832 11.762 -11.985 1.00 90.19 212 PRO A CA 1
ATOM 1545 C C . PRO A 1 212 ? -6.924 12.546 -11.243 1.00 90.19 212 PRO A C 1
ATOM 1547 O O . PRO A 1 212 ? -6.683 13.005 -10.120 1.00 90.19 212 PRO A O 1
ATOM 1550 N N . PRO A 1 213 ? -8.126 12.697 -11.822 1.00 89.50 213 PRO A N 1
ATOM 1551 C CA . PRO A 1 213 ? -9.215 13.387 -11.148 1.00 89.50 213 PRO A CA 1
ATOM 1552 C C . PRO A 1 213 ? -9.565 12.667 -9.842 1.00 89.50 213 PRO A C 1
ATOM 1554 O O . PRO A 1 213 ? -9.745 11.451 -9.823 1.00 89.50 213 PRO A O 1
ATOM 1557 N N . GLY A 1 214 ? -9.649 13.425 -8.746 1.00 87.62 214 GLY A N 1
ATOM 1558 C CA . GLY A 1 214 ? -10.011 12.889 -7.432 1.00 87.62 214 GLY A CA 1
ATOM 1559 C C . GLY A 1 214 ? -8.921 12.064 -6.740 1.00 87.62 214 GLY A C 1
ATOM 1560 O O . GLY A 1 214 ? -9.241 11.350 -5.795 1.00 87.62 214 GLY A O 1
ATOM 1561 N N . CYS A 1 215 ? -7.657 12.142 -7.176 1.00 91.31 215 CYS A N 1
ATOM 1562 C CA . CYS A 1 215 ? -6.546 11.498 -6.473 1.00 91.31 215 CYS A CA 1
ATOM 1563 C C . CYS A 1 215 ? -6.383 12.110 -5.063 1.00 91.31 215 CYS A C 1
ATOM 1565 O O . CYS A 1 215 ? -6.076 13.299 -4.964 1.00 91.31 215 CYS A O 1
ATOM 1567 N N . PRO A 1 216 ? -6.572 11.342 -3.972 1.00 91.81 216 PRO A N 1
ATOM 1568 C CA . PRO A 1 216 ? -6.542 11.879 -2.609 1.00 91.81 216 PRO A CA 1
ATOM 1569 C C . PRO A 1 216 ? -5.122 12.095 -2.061 1.00 91.81 216 PRO A C 1
ATOM 1571 O O . PRO A 1 216 ? -4.976 12.565 -0.937 1.00 91.81 216 PRO A O 1
ATOM 1574 N N . VAL A 1 217 ? -4.082 11.734 -2.819 1.00 93.50 217 VAL A N 1
ATOM 1575 C CA . VAL A 1 217 ? -2.674 11.853 -2.409 1.00 93.50 217 VAL A CA 1
ATOM 1576 C C . VAL A 1 217 ? -1.947 12.901 -3.254 1.00 93.50 217 VAL A C 1
ATOM 1578 O O . VAL A 1 217 ? -2.304 13.084 -4.423 1.00 93.50 217 VAL A O 1
ATOM 1581 N N . PRO A 1 218 ? -0.910 13.567 -2.713 1.00 93.88 218 PRO A N 1
ATOM 1582 C CA . PRO A 1 218 ? -0.067 14.471 -3.485 1.00 93.88 218 PRO A CA 1
ATOM 1583 C C . PRO A 1 218 ? 0.552 13.759 -4.695 1.00 93.88 218 PRO A C 1
ATOM 1585 O O . PRO A 1 218 ? 1.101 12.658 -4.576 1.00 93.88 218 PRO A O 1
ATOM 1588 N N . VAL A 1 219 ? 0.470 14.419 -5.854 1.00 96.31 219 VAL A N 1
ATOM 1589 C CA . VAL A 1 219 ? 1.035 13.965 -7.131 1.00 96.31 219 VAL A CA 1
ATOM 1590 C C . VAL A 1 219 ? 2.107 14.952 -7.574 1.00 96.31 219 VAL A C 1
ATOM 1592 O O . VAL A 1 219 ? 1.835 16.149 -7.656 1.00 96.31 219 VAL A O 1
ATOM 1595 N N . HIS A 1 220 ? 3.315 14.460 -7.849 1.00 97.00 220 HIS A N 1
ATOM 1596 C CA . HIS A 1 220 ? 4.434 15.287 -8.305 1.00 97.00 220 HIS A CA 1
ATOM 1597 C C . HIS A 1 220 ? 5.147 14.665 -9.504 1.00 97.00 220 HIS A C 1
ATOM 1599 O O . HIS A 1 220 ? 5.449 13.471 -9.503 1.00 97.00 220 HIS A O 1
ATOM 1605 N N . ASP A 1 221 ? 5.464 15.505 -10.488 1.00 97.06 221 ASP A N 1
ATOM 1606 C CA . ASP A 1 221 ? 6.181 15.124 -11.701 1.00 97.06 221 ASP A CA 1
ATOM 1607 C C . ASP A 1 221 ? 7.695 15.299 -11.537 1.00 97.06 221 ASP A C 1
ATOM 1609 O O . ASP A 1 221 ? 8.183 16.277 -10.964 1.00 97.06 221 ASP A O 1
ATOM 1613 N N . PHE A 1 222 ? 8.453 14.367 -12.106 1.00 97.19 222 PHE A N 1
ATOM 1614 C CA . PHE A 1 222 ? 9.908 14.348 -12.070 1.00 97.19 222 PHE A CA 1
ATOM 1615 C C . PHE A 1 222 ? 10.481 13.982 -13.435 1.00 97.19 222 PHE A C 1
ATOM 1617 O O . PHE A 1 222 ? 9.967 13.126 -14.154 1.00 97.19 222 PHE A O 1
ATOM 1624 N N . ALA A 1 223 ? 11.631 14.569 -13.764 1.00 95.81 223 ALA A N 1
ATOM 1625 C CA . ALA A 1 223 ? 12.339 14.260 -15.005 1.00 95.81 223 ALA A CA 1
ATOM 1626 C C . ALA A 1 223 ? 12.960 12.849 -15.018 1.00 95.81 223 ALA A C 1
ATOM 1628 O O . ALA A 1 223 ? 13.202 12.294 -16.085 1.00 95.81 223 ALA A O 1
ATOM 1629 N N . THR A 1 224 ? 13.248 12.263 -13.849 1.00 95.19 224 THR A N 1
ATOM 1630 C CA . THR A 1 224 ? 13.955 10.975 -13.741 1.00 95.19 224 THR A CA 1
ATOM 1631 C C . THR A 1 224 ? 13.344 10.069 -12.678 1.00 95.19 224 THR A C 1
ATOM 1633 O O . THR A 1 224 ? 12.849 10.544 -11.654 1.00 95.19 224 THR A O 1
ATOM 1636 N N . TRP A 1 225 ? 13.466 8.753 -12.884 1.00 94.88 225 TRP A N 1
ATOM 1637 C CA . TRP A 1 225 ? 13.087 7.731 -11.901 1.00 94.88 225 TRP A CA 1
ATOM 1638 C C . TRP A 1 225 ? 13.805 7.907 -10.566 1.00 94.88 225 TRP A C 1
ATOM 1640 O O . TRP A 1 225 ? 13.164 7.865 -9.526 1.00 94.88 225 TRP A O 1
ATOM 1650 N N . ALA A 1 226 ? 15.108 8.196 -10.575 1.00 94.88 226 ALA A N 1
ATOM 1651 C CA . ALA A 1 226 ? 15.867 8.391 -9.342 1.00 94.88 226 ALA A CA 1
ATOM 1652 C C . ALA A 1 226 ? 15.347 9.575 -8.504 1.00 94.88 226 ALA A C 1
ATOM 1654 O O . ALA A 1 226 ? 15.266 9.475 -7.280 1.00 94.88 226 ALA A O 1
ATOM 1655 N N . ALA A 1 227 ? 14.978 10.694 -9.140 1.00 95.75 227 ALA A N 1
ATOM 1656 C CA . ALA A 1 227 ? 14.401 11.837 -8.432 1.00 95.75 227 ALA A CA 1
ATOM 1657 C C . ALA A 1 227 ? 13.005 11.517 -7.876 1.00 95.75 227 ALA A C 1
ATOM 1659 O O . ALA A 1 227 ? 12.747 11.803 -6.707 1.00 95.75 227 ALA A O 1
ATOM 1660 N N . ALA A 1 228 ? 12.162 10.865 -8.682 1.00 96.50 228 ALA A N 1
ATOM 1661 C CA . ALA A 1 228 ? 10.829 10.432 -8.275 1.00 96.50 228 ALA A CA 1
ATOM 1662 C C . ALA A 1 228 ? 10.884 9.463 -7.087 1.00 96.50 228 ALA A C 1
ATOM 1664 O O . ALA A 1 228 ? 10.191 9.663 -6.093 1.00 96.50 228 ALA A O 1
ATOM 1665 N N . THR A 1 229 ? 11.770 8.464 -7.149 1.00 96.06 229 THR A N 1
ATOM 1666 C CA . THR A 1 229 ? 12.009 7.519 -6.056 1.00 96.06 229 THR A CA 1
ATOM 1667 C C . THR A 1 229 ? 12.472 8.235 -4.795 1.00 96.06 229 THR A C 1
ATOM 1669 O O . THR A 1 229 ? 11.859 8.040 -3.755 1.00 96.06 229 THR A O 1
ATOM 1672 N N . ARG A 1 230 ? 13.495 9.101 -4.855 1.00 95.62 230 ARG A N 1
ATOM 1673 C CA . ARG A 1 230 ? 13.976 9.819 -3.657 1.00 95.62 230 ARG A CA 1
ATOM 1674 C C . ARG A 1 230 ? 12.886 10.655 -2.993 1.00 95.62 230 ARG A C 1
ATOM 1676 O O . ARG A 1 230 ? 12.783 10.648 -1.770 1.00 95.62 230 ARG A O 1
ATOM 1683 N N . TRP A 1 231 ? 12.085 11.367 -3.784 1.00 96.19 231 TRP A N 1
ATOM 1684 C CA . TRP A 1 231 ? 10.978 12.147 -3.240 1.00 96.19 231 TRP A CA 1
ATOM 1685 C C . TRP A 1 231 ? 9.904 11.245 -2.628 1.00 96.19 231 TRP A C 1
ATOM 1687 O O . TRP A 1 231 ? 9.500 11.491 -1.497 1.00 96.19 231 TRP A O 1
ATOM 1697 N N . ALA A 1 232 ? 9.504 10.174 -3.321 1.00 96.00 232 ALA A N 1
ATOM 1698 C CA . ALA A 1 232 ? 8.521 9.215 -2.820 1.00 96.00 232 ALA A CA 1
ATOM 1699 C C . ALA A 1 232 ? 8.976 8.577 -1.498 1.00 96.00 232 ALA A C 1
ATOM 1701 O O . ALA A 1 232 ? 8.222 8.558 -0.535 1.00 96.00 232 ALA A O 1
ATOM 1702 N N . VAL A 1 233 ? 10.234 8.138 -1.413 1.00 93.75 233 VAL A N 1
ATOM 1703 C CA . VAL A 1 233 ? 10.847 7.603 -0.185 1.00 93.75 233 VAL A CA 1
ATOM 1704 C C . VAL A 1 233 ? 10.734 8.597 0.973 1.00 93.75 233 VAL A C 1
ATOM 1706 O O . VAL A 1 233 ? 10.384 8.197 2.076 1.00 93.75 233 VAL A O 1
ATOM 1709 N N . ALA A 1 234 ? 10.958 9.891 0.724 1.00 93.75 234 ALA A N 1
ATOM 1710 C CA . ALA A 1 234 ? 10.828 10.932 1.745 1.00 93.75 234 ALA A CA 1
ATOM 1711 C C . ALA A 1 234 ? 9.377 11.180 2.208 1.00 93.75 234 ALA A C 1
ATOM 1713 O O . ALA A 1 234 ? 9.178 11.757 3.273 1.00 93.75 234 ALA A O 1
ATOM 1714 N N . GLN A 1 235 ? 8.373 10.754 1.429 1.00 94.00 235 GLN A N 1
ATOM 1715 C CA . GLN A 1 235 ? 6.954 10.786 1.817 1.00 94.00 235 GLN A CA 1
ATOM 1716 C C . GLN A 1 235 ? 6.500 9.508 2.538 1.00 94.00 235 GLN A C 1
ATOM 1718 O O . GLN A 1 235 ? 5.371 9.438 3.034 1.00 94.00 235 GLN A O 1
ATOM 1723 N N . SER A 1 236 ? 7.339 8.472 2.565 1.00 89.75 236 SER A N 1
ATOM 1724 C CA . SER A 1 236 ? 7.056 7.265 3.326 1.00 89.75 236 SER A CA 1
ATOM 1725 C C . SER A 1 236 ? 7.444 7.475 4.789 1.00 89.75 236 SER A C 1
ATOM 1727 O O . SER A 1 236 ? 8.523 8.006 5.063 1.00 89.75 236 SER A O 1
ATOM 1729 N N . PRO A 1 237 ? 6.635 7.004 5.755 1.00 84.81 237 PRO A N 1
ATOM 1730 C CA . PRO A 1 237 ? 7.107 6.896 7.126 1.00 84.81 237 PRO A CA 1
ATOM 1731 C C . PRO A 1 237 ? 8.344 5.980 7.180 1.00 84.81 237 PRO A C 1
ATOM 1733 O O . PRO A 1 237 ? 8.448 5.047 6.373 1.00 84.81 237 PRO A O 1
ATOM 1736 N N . PRO A 1 238 ? 9.279 6.215 8.116 1.00 77.88 238 PRO A N 1
ATOM 1737 C CA . PRO A 1 238 ? 10.406 5.314 8.316 1.00 77.88 238 PRO A CA 1
ATOM 1738 C C . PRO A 1 238 ? 9.915 3.921 8.730 1.00 77.88 238 PRO A C 1
ATOM 1740 O O . PRO A 1 238 ? 8.854 3.774 9.345 1.00 77.88 238 PRO A O 1
ATOM 1743 N N . ALA A 1 239 ? 10.702 2.886 8.421 1.00 75.81 239 ALA A N 1
ATOM 1744 C CA . ALA A 1 239 ? 10.423 1.537 8.900 1.00 75.81 239 ALA A CA 1
ATOM 1745 C C . ALA A 1 239 ? 10.335 1.527 10.433 1.00 75.81 239 ALA A C 1
ATOM 1747 O O . ALA A 1 239 ? 11.187 2.102 11.116 1.00 75.81 239 ALA A O 1
ATOM 1748 N N . LEU A 1 240 ? 9.324 0.843 10.974 1.00 75.38 240 LEU A N 1
ATOM 1749 C CA . LEU A 1 240 ? 9.080 0.814 12.414 1.00 75.38 240 LEU A CA 1
ATOM 1750 C C . LEU A 1 240 ? 10.322 0.296 13.151 1.00 75.38 240 LEU A C 1
ATOM 1752 O O . LEU A 1 240 ? 10.781 -0.822 12.898 1.00 75.38 240 LEU A O 1
ATOM 1756 N N . GLU A 1 241 ? 10.894 1.100 14.050 1.00 71.56 241 GLU A N 1
ATOM 1757 C CA . GLU A 1 241 ? 12.038 0.661 14.852 1.00 71.56 241 GLU A CA 1
ATOM 1758 C C . GLU A 1 241 ? 11.638 -0.517 15.755 1.00 71.56 241 GLU A C 1
ATOM 1760 O O . GLU A 1 241 ? 10.535 -0.519 16.320 1.00 71.56 241 GLU A O 1
ATOM 1765 N N . PRO A 1 242 ? 12.490 -1.557 15.889 1.00 64.19 242 PRO A N 1
ATOM 1766 C CA . PRO A 1 242 ? 12.290 -2.560 16.925 1.00 64.19 242 PRO A CA 1
ATOM 1767 C C . PRO A 1 242 ? 12.238 -1.857 18.279 1.00 64.19 242 PRO A C 1
ATOM 1769 O O . PRO A 1 242 ? 12.946 -0.873 18.501 1.00 64.19 242 PRO A O 1
ATOM 1772 N N . ALA A 1 243 ? 11.402 -2.363 19.185 1.00 60.88 243 ALA A N 1
ATOM 1773 C CA . ALA A 1 243 ? 11.400 -1.895 20.564 1.00 60.88 243 ALA A CA 1
ATOM 1774 C C . ALA A 1 243 ? 12.839 -1.916 21.092 1.00 60.88 243 ALA A C 1
ATOM 1776 O O . ALA A 1 243 ? 13.435 -2.990 21.205 1.00 60.88 243 ALA A O 1
ATOM 1777 N N . ARG A 1 244 ? 13.423 -0.749 21.393 1.00 60.94 244 ARG A N 1
ATOM 1778 C CA . ARG A 1 244 ? 14.689 -0.735 22.122 1.00 60.94 244 ARG A CA 1
ATOM 1779 C C . ARG A 1 244 ? 14.392 -1.308 23.498 1.00 60.94 244 ARG A C 1
ATOM 1781 O O . ARG A 1 244 ? 13.641 -0.713 24.268 1.00 60.94 244 ARG A O 1
ATOM 1788 N N . VAL A 1 245 ? 14.948 -2.483 23.780 1.00 63.59 245 VAL A N 1
ATOM 1789 C CA . VAL A 1 245 ? 14.955 -3.031 25.133 1.00 63.59 245 VAL A CA 1
ATOM 1790 C C . VAL A 1 245 ? 15.800 -2.070 25.955 1.00 63.59 245 VAL A C 1
ATOM 1792 O O . VAL A 1 245 ? 17.016 -2.008 25.782 1.00 63.59 245 VAL A O 1
ATOM 1795 N N . LEU A 1 246 ? 15.150 -1.247 26.775 1.00 69.06 246 LEU A N 1
ATOM 1796 C CA . LEU A 1 246 ? 15.876 -0.420 27.725 1.00 69.06 246 LEU A CA 1
ATOM 1797 C C . LEU A 1 246 ? 16.610 -1.353 28.691 1.00 69.06 246 LEU A C 1
ATOM 1799 O O . LEU A 1 246 ? 16.025 -2.361 29.106 1.00 69.06 246 LEU A O 1
ATOM 1803 N N . PRO A 1 247 ? 17.874 -1.054 29.033 1.00 71.88 247 PRO A N 1
ATOM 1804 C CA . PRO A 1 247 ? 18.562 -1.804 30.067 1.00 71.88 247 PRO A CA 1
ATOM 1805 C C . PRO A 1 247 ? 17.715 -1.774 31.350 1.00 71.88 247 PRO A C 1
ATOM 1807 O O . PRO A 1 247 ? 17.056 -0.762 31.618 1.00 71.88 247 PRO A O 1
ATOM 1810 N N . PRO A 1 248 ? 17.673 -2.879 32.117 1.00 76.75 248 PRO A N 1
ATOM 1811 C CA . PRO A 1 248 ? 16.965 -2.897 33.390 1.00 76.75 248 PRO A CA 1
ATOM 1812 C C . PRO A 1 248 ? 17.469 -1.735 34.252 1.00 76.75 248 PRO A C 1
ATOM 1814 O O . PRO A 1 248 ? 18.673 -1.497 34.314 1.00 76.75 248 PRO A O 1
ATOM 1817 N N . ALA A 1 249 ? 16.548 -0.989 34.869 1.00 77.19 249 ALA A N 1
ATOM 1818 C CA . ALA A 1 249 ? 16.913 0.094 35.772 1.00 77.19 249 ALA A CA 1
ATOM 1819 C C . ALA A 1 249 ? 17.815 -0.474 36.875 1.00 77.19 249 ALA A C 1
ATOM 1821 O O . ALA A 1 249 ? 17.425 -1.436 37.542 1.00 77.19 249 ALA A O 1
ATOM 1822 N N . GLU A 1 250 ? 19.021 0.078 37.027 1.00 70.94 250 GLU A N 1
ATOM 1823 C CA . GLU A 1 250 ? 19.914 -0.332 38.106 1.00 70.94 250 GLU A CA 1
ATOM 1824 C C . GLU A 1 250 ? 19.213 -0.084 39.450 1.00 70.94 250 GLU A C 1
ATOM 1826 O O . GLU A 1 250 ? 18.639 0.994 39.651 1.00 70.94 250 GLU A O 1
ATOM 1831 N N . PRO A 1 251 ? 19.189 -1.078 40.355 1.00 80.69 251 PRO A N 1
ATOM 1832 C CA . PRO A 1 251 ? 18.614 -0.890 41.677 1.00 80.69 251 PRO A CA 1
ATOM 1833 C C . PRO A 1 251 ? 19.408 0.196 42.414 1.00 80.69 251 PRO A C 1
ATOM 1835 O O . PRO A 1 251 ? 20.630 0.106 42.520 1.00 80.69 251 PRO A O 1
ATOM 1838 N N . SER A 1 252 ? 18.696 1.231 42.867 1.00 77.50 252 SER A N 1
ATOM 1839 C CA . SER A 1 252 ? 19.231 2.327 43.690 1.00 77.50 252 SER A CA 1
ATOM 1840 C C . SER A 1 252 ? 19.397 1.920 45.147 1.00 77.50 252 SER A C 1
ATOM 1842 O O . SER A 1 252 ? 18.557 1.123 45.627 1.00 77.50 252 SER A O 1
#

Foldseek 3Di:
DDCAPPNVLVVLVVVLVVLVVCLVVCVVPDDPPVNVVSNVVSVVVSVVSVVVSVVSVVCVLVVPDVDVCVVVVVCVWQSAADQADFAQCLVVCVVVQKDFDDFPPVVVQQFPDTKIKHADPCFNVGSFAFEEEEEECDDADDDNGIYIYTHHDPPRPAPPCVLVRCVRHGRHDQAQYEYEYEQVCQVHVQVVCVVRPSRYAAYEYADDHDHPPPRPHYYYYDPDNHVSNVVRNVRGDGTRDHGDPDDPDDDD

Sequence (252 aa):
MTLIGVPLILVAGAATLTVIGLLGWSWNRGGRRRRLPTRVLGVLLGEALLVLTIGLVANRQELFYPSWQALAGRTSTTAGSVPVAAGRLDASLARHPDQPWQPAGSAAWHLAAPPAVTVPAAYPVRPVAFPVLLALGGRPAPADLVEVRLEPGPRTDALAGLPGLLAGDLRVTSHGWVIVAAAARVPLAGRLVAEFPGRFTALAVTGHAATPPGCPVPVHDFATWAAATRWAVAQSPPALEPARVLPPAEPS

pLDDT: mean 86.92, std 12.51, range [32.38, 97.88]

Organism: NCBI:txid135950

Secondary structure (DSSP, 8-state):
----SHHHHHHHHHHHHHHHHHHHHHHHH--HHHHHHHHHHHHHHHHHHHHHHHHHHHHHHH-S-SSHHHHTT--SS--PBPPPPPPTTHHHHTT-SEEE---TTGGGG-EEEEEEEE--TTTTT--S-B-EEEEESS-PPP-SSEEEEEEE-TT----TTHHHHHHHHS-B-SS-EEEEEEGGGHHHHHHHHHHSTTTEEEEEEES--PPPTT--S-EEEESSHHHHHHHHHHHSPPPPPB---PPPPPP-